Protein AF-A8I2T1-F1 (afdb_monomer)

Organism: Azorhizobium caulinodans (strain ATCC 43989 / DSM 5975 / JCM 20966 / LMG 6465 / NBRC 14845 / NCIMB 13405 / ORS 571) (NCBI:txid438753)

Nearest PDB structures (foldseek):
  7pyr-assembly1_A  TM=1.800E-01  e=2.636E+00  Homo sapiens
  6k5a-assembly1_B  TM=1.191E-01  e=5.613E+00  Escherichia coli MS 117-3

Sequence (270 aa):
MSPLCPSLLGLLIMQDHRFKGCVQRARRRMACVFFLAVMAYGPASGVDAAERSYPDRIFRQTYVLPEGLKADDLSGLQMTLGLTLSAQAPGLQPFNAELTQAMGGQCAAVFAGRTGRYVPATPAQFAIAEKAAAMPASPPIPADSVAFACAAQSMLFQLAQIDARVSDAQLADLAREVQRRFAADWLSLDLLRQPGLAEAAQRYVALFRRVSLLRRVGGAVPDDLPAWLLEGQVRQGLLALQDARAFGALDQTVTAGESHWLAAQPRRAK

Foldseek 3Di:
DDDDDPDPVVVPVDDDDDDDDDDDDDDDDDDDDDDDDDDDDDPPVPVVVVVVVVLLVVLCVQQPDDPPDWQVRLVVLQVVLVVVCCVLPPPDDQPDPVLCVLLQFAFLLVLLVVLADADDDDPLSVVLVVLLVVDDDPDPDGNVDLRSSRSSSSSSLVVLVSDPSRDSVSSVVSSVVSCVSSVQGTDGPVNVPDPQLSVLSHLLCHLLVLQVSCVSSVFDQDPPDDPCSVVVSRNVSSVQSSDVVSSVVSVVSSVVSSVVVVVPDDDPDD

Radius of gyration: 25.3 Å; Cα contacts (8 Å, |Δi|>4): 246; chains: 1; bounding box: 76×59×63 Å

pLDDT: mean 77.25, std 22.65, range [25.52, 96.44]

Mean predicted aligned error: 12.6 Å

Solvent-accessible surface area (backbone atoms only — not comparable to full-atom values): 16215 Å² total; per-residue (Å²): 144,84,84,88,78,81,67,76,80,73,65,76,82,75,82,85,80,89,80,84,85,84,80,86,87,78,93,78,85,84,88,78,89,84,78,84,87,86,76,88,90,71,69,79,75,52,60,61,51,53,62,50,49,47,59,52,48,53,47,43,71,71,44,48,73,77,82,89,64,48,32,69,58,49,53,53,47,40,53,53,49,54,54,48,47,48,71,77,38,70,88,63,63,84,87,38,73,66,56,29,56,73,45,53,23,48,41,28,47,59,52,26,65,72,63,22,65,74,74,76,84,46,74,38,46,43,53,43,51,54,55,45,68,75,41,77,80,69,75,76,74,74,35,76,37,66,47,57,55,39,50,41,36,51,50,30,48,55,55,45,74,74,35,88,86,57,50,72,67,57,50,52,51,48,25,53,49,51,50,64,75,33,50,80,32,50,34,41,56,68,57,72,66,41,86,50,43,64,57,5,18,25,53,39,38,35,52,43,50,51,54,52,39,38,49,70,66,70,34,72,74,66,85,87,61,56,64,43,59,79,72,61,38,45,35,59,34,30,66,57,31,51,43,66,66,60,40,52,55,52,51,50,52,53,51,50,35,41,46,52,45,50,71,70,49,80,77,78,83,127

Structure (mmCIF, N/CA/C/O backbone):
data_AF-A8I2T1-F1
#
_entry.id   AF-A8I2T1-F1
#
loop_
_atom_site.group_PDB
_atom_site.id
_atom_site.type_symbol
_atom_site.label_atom_id
_atom_site.label_alt_id
_atom_site.label_comp_id
_atom_site.label_asym_id
_atom_site.label_entity_id
_atom_site.label_seq_id
_atom_site.pdbx_PDB_ins_code
_atom_site.Cartn_x
_atom_site.Cartn_y
_atom_site.Cartn_z
_atom_site.occupancy
_atom_site.B_iso_or_equiv
_atom_site.auth_seq_id
_atom_site.auth_comp_id
_atom_site.auth_asym_id
_atom_site.auth_atom_id
_atom_site.pdbx_PDB_model_num
ATOM 1 N N . MET A 1 1 ? -16.250 23.376 35.162 1.00 39.44 1 MET A N 1
ATOM 2 C CA . MET A 1 1 ? -17.072 24.421 34.515 1.00 39.44 1 MET A CA 1
ATOM 3 C C . MET A 1 1 ? -16.160 25.308 33.682 1.00 39.44 1 MET A C 1
ATOM 5 O O . MET A 1 1 ? -15.364 26.030 34.257 1.00 39.44 1 MET A O 1
ATOM 9 N N . SER A 1 2 ? -16.228 25.145 32.360 1.00 28.53 2 SER A N 1
ATOM 10 C CA . SER A 1 2 ? -15.928 26.097 31.273 1.00 28.53 2 SER A CA 1
ATOM 11 C C . SER A 1 2 ? -16.234 25.367 29.950 1.00 28.53 2 SER A C 1
ATOM 13 O O . SER A 1 2 ? -16.155 24.136 29.937 1.00 28.53 2 SER A O 1
ATOM 15 N N . PRO A 1 3 ? -16.711 26.060 28.900 1.00 39.34 3 PRO A N 1
ATOM 16 C CA . PRO A 1 3 ? -17.715 25.499 28.003 1.00 39.34 3 PRO A CA 1
ATOM 17 C C . PRO A 1 3 ? -17.173 24.913 26.693 1.00 39.34 3 PRO A C 1
ATOM 19 O O . PRO A 1 3 ? -16.063 25.185 26.247 1.00 39.34 3 PRO A O 1
ATOM 22 N N . LEU A 1 4 ? -18.056 24.104 26.111 1.00 31.27 4 LEU A N 1
ATOM 23 C CA . LEU A 1 4 ? -18.022 23.400 24.834 1.00 31.27 4 LEU A CA 1
ATOM 24 C C . LEU A 1 4 ? -17.494 24.247 23.664 1.00 31.27 4 LEU A C 1
ATOM 26 O O . LEU A 1 4 ? -18.021 25.319 23.369 1.00 31.27 4 LEU A O 1
ATOM 30 N N . CYS A 1 5 ? -16.525 23.692 22.937 1.00 27.08 5 CYS A N 1
ATOM 31 C CA . CYS A 1 5 ? -16.209 24.091 21.571 1.00 27.08 5 CYS A CA 1
ATOM 32 C C . CYS A 1 5 ? -17.110 23.270 20.623 1.00 27.08 5 CYS A C 1
ATOM 34 O O . CYS A 1 5 ? -17.096 22.039 20.715 1.00 27.08 5 CYS A O 1
ATOM 36 N N . PRO A 1 6 ? -17.927 23.887 19.751 1.00 38.56 6 PRO A N 1
ATOM 37 C CA . PRO A 1 6 ? -18.733 23.144 18.794 1.00 38.56 6 PRO A CA 1
ATOM 38 C C . PRO A 1 6 ? -17.831 22.535 17.714 1.00 38.56 6 PRO A C 1
ATOM 40 O O . PRO A 1 6 ? -16.926 23.177 17.185 1.00 38.56 6 PRO A O 1
ATOM 43 N N . SER A 1 7 ? -18.080 21.266 17.410 1.00 37.03 7 SER A N 1
ATOM 44 C CA . SER A 1 7 ? -17.335 20.447 16.462 1.00 37.03 7 SER A CA 1
ATOM 45 C C . SER A 1 7 ? -17.277 21.083 15.066 1.00 37.03 7 SER A C 1
ATOM 47 O O . SER A 1 7 ? -18.286 21.192 14.372 1.00 37.03 7 SER A O 1
ATOM 49 N N . LEU A 1 8 ? -16.063 21.422 14.623 1.00 36.91 8 LEU A N 1
ATOM 50 C CA . LEU A 1 8 ? -15.734 21.891 13.268 1.00 36.91 8 LEU A CA 1
ATOM 51 C C . LEU A 1 8 ? -16.093 20.885 12.153 1.00 36.91 8 LEU A C 1
ATOM 53 O O . LEU A 1 8 ? -16.166 21.268 10.989 1.00 36.91 8 LEU A O 1
ATOM 57 N N . LEU A 1 9 ? -16.386 19.625 12.494 1.00 37.88 9 LEU A N 1
ATOM 58 C CA . LEU A 1 9 ? -16.814 18.598 11.536 1.00 37.88 9 LEU A CA 1
ATOM 59 C C . LEU A 1 9 ? -18.244 18.812 10.999 1.00 37.88 9 LEU A C 1
ATOM 61 O O . LEU A 1 9 ? -18.559 18.353 9.907 1.00 37.88 9 LEU A O 1
ATOM 65 N N . GLY A 1 10 ? -19.106 19.532 11.729 1.00 34.47 10 GLY A N 1
ATOM 66 C CA . GLY A 1 10 ? -20.495 19.782 11.316 1.00 34.47 10 GLY A CA 1
ATOM 67 C C . GLY A 1 10 ? -20.673 20.921 10.305 1.00 34.47 10 GLY A C 1
ATOM 68 O O . GLY A 1 10 ? -21.756 21.083 9.751 1.00 34.47 10 GLY A O 1
ATOM 69 N N . LEU A 1 11 ? -19.626 21.714 10.053 1.00 34.25 11 LEU A N 1
ATOM 70 C CA . LEU A 1 11 ? -19.694 22.927 9.226 1.00 34.25 11 LEU A CA 1
ATOM 71 C C . LEU A 1 11 ? -19.244 22.726 7.771 1.00 34.25 11 LEU A C 1
ATOM 73 O O . LEU A 1 11 ? -19.451 23.614 6.951 1.00 34.25 11 LEU A O 1
ATOM 77 N N . LEU A 1 12 ? -18.684 21.563 7.427 1.00 37.72 12 LEU A N 1
ATOM 78 C CA . LEU A 1 12 ? -18.175 21.280 6.077 1.00 37.72 12 LEU A CA 1
ATOM 79 C C . LEU A 1 12 ? -19.176 20.557 5.155 1.00 37.72 12 LEU A C 1
ATOM 81 O O . LEU A 1 12 ? -18.887 20.391 3.977 1.00 37.72 12 LEU A O 1
ATOM 85 N N . ILE A 1 13 ? -20.370 20.187 5.642 1.00 38.84 13 ILE A N 1
ATOM 86 C CA . ILE A 1 13 ? -21.402 19.480 4.845 1.00 38.84 13 ILE A CA 1
ATOM 87 C C . ILE A 1 13 ? -22.524 20.424 4.350 1.00 38.84 13 ILE A C 1
ATOM 89 O O . ILE A 1 13 ? -23.436 20.007 3.645 1.00 38.84 13 ILE A O 1
ATOM 93 N N . MET A 1 14 ? -22.459 21.729 4.639 1.00 35.75 14 MET A N 1
ATOM 94 C CA . MET A 1 14 ? -23.439 22.704 4.134 1.00 35.75 14 MET A CA 1
ATOM 95 C C . MET A 1 14 ? -22.781 23.881 3.417 1.00 35.75 14 MET A C 1
ATOM 97 O O . MET A 1 14 ? -22.909 25.030 3.831 1.00 35.75 14 MET A O 1
ATOM 101 N N . GLN A 1 15 ? -22.103 23.606 2.306 1.00 33.22 15 GLN A N 1
ATOM 102 C CA . GLN A 1 15 ? -21.804 24.629 1.306 1.00 33.22 15 GLN A CA 1
ATOM 103 C C . GLN A 1 15 ? -21.934 24.047 -0.100 1.00 33.22 15 GLN A C 1
ATOM 105 O O . GLN A 1 15 ? -20.939 23.697 -0.712 1.00 33.22 15 GLN A O 1
ATOM 110 N N . ASP A 1 16 ? -23.164 23.956 -0.608 1.00 30.83 16 ASP A N 1
ATOM 111 C CA . ASP A 1 16 ? -23.510 24.640 -1.858 1.00 30.83 16 ASP A CA 1
ATOM 112 C C . ASP A 1 16 ? -25.028 24.603 -2.089 1.00 30.83 16 ASP A C 1
ATOM 114 O O . ASP A 1 16 ? -25.618 23.536 -2.215 1.00 30.83 16 ASP A O 1
ATOM 118 N N . HIS A 1 17 ? -25.662 25.776 -2.092 1.00 30.89 17 HIS A N 1
ATOM 119 C CA . HIS A 1 17 ? -26.661 26.186 -3.084 1.00 30.89 17 HIS A CA 1
ATOM 120 C C . HIS A 1 17 ? -27.287 27.530 -2.685 1.00 30.89 17 HIS A C 1
ATOM 122 O O . HIS A 1 17 ? -28.083 27.643 -1.760 1.00 30.89 17 HIS A O 1
ATOM 128 N N . ARG A 1 18 ? -26.892 28.557 -3.447 1.00 35.06 18 ARG A N 1
ATOM 129 C CA . ARG A 1 18 ? -27.689 29.717 -3.883 1.00 35.06 18 ARG A CA 1
ATOM 130 C C . ARG A 1 18 ? -28.812 30.183 -2.944 1.00 35.06 18 ARG A C 1
ATOM 132 O O . ARG A 1 18 ? -29.926 29.712 -3.076 1.00 35.06 18 ARG A O 1
ATOM 139 N N . PHE A 1 19 ? -28.587 31.258 -2.191 1.00 32.25 19 PHE A N 1
ATOM 140 C CA . PHE A 1 19 ? -29.609 32.300 -1.998 1.00 32.25 19 PHE A CA 1
ATOM 141 C C . PHE A 1 19 ? -28.926 33.634 -1.670 1.00 32.25 19 PHE A C 1
ATOM 143 O O . PHE A 1 19 ? -28.771 34.047 -0.523 1.00 32.25 19 PHE A O 1
ATOM 150 N N . LYS A 1 20 ? -28.473 34.319 -2.726 1.00 30.38 20 LYS A N 1
ATOM 151 C CA . LYS A 1 20 ? -28.227 35.761 -2.675 1.00 30.38 20 LYS A CA 1
ATOM 152 C C . LYS A 1 20 ? -29.587 36.453 -2.628 1.00 30.38 20 LYS A C 1
ATOM 154 O O . LYS A 1 20 ? -30.374 36.306 -3.554 1.00 30.38 20 LYS A O 1
ATOM 159 N N . GLY A 1 21 ? -29.802 37.246 -1.584 1.00 29.61 21 GLY A N 1
ATOM 160 C CA . GLY A 1 21 ? -30.783 38.325 -1.582 1.00 29.61 21 GLY A CA 1
ATOM 161 C C . GLY A 1 21 ? -32.198 37.926 -1.182 1.00 29.61 21 GLY A C 1
ATOM 162 O O . GLY A 1 21 ? -33.051 37.748 -2.040 1.00 29.61 21 GLY A O 1
ATOM 163 N N . CYS A 1 22 ? -32.472 37.927 0.124 1.00 25.52 22 CYS A N 1
ATOM 164 C CA . CYS A 1 22 ? -33.688 38.549 0.641 1.00 25.52 22 CYS A CA 1
ATOM 165 C C . CYS A 1 22 ? -33.639 38.722 2.169 1.00 25.52 22 CYS A C 1
ATOM 167 O O . CYS A 1 22 ? -33.455 37.768 2.912 1.00 25.52 22 CYS A O 1
ATOM 169 N N . VAL A 1 23 ? -33.890 39.964 2.593 1.00 27.86 23 VAL A N 1
ATOM 170 C CA . VAL A 1 23 ? -34.442 40.366 3.898 1.00 27.86 23 VAL A CA 1
ATOM 171 C C . VAL A 1 23 ? -33.474 40.431 5.091 1.00 27.86 23 VAL A C 1
ATOM 173 O O . VAL A 1 23 ? -33.447 39.604 5.998 1.00 27.86 23 VAL A O 1
ATOM 176 N N . GLN A 1 24 ? -32.788 41.575 5.171 1.00 30.36 24 GLN A N 1
ATOM 177 C CA . GLN A 1 24 ? -32.679 42.294 6.442 1.00 30.36 24 GLN A CA 1
ATOM 178 C C . GLN A 1 24 ? -34.084 42.694 6.941 1.00 30.36 24 GLN A 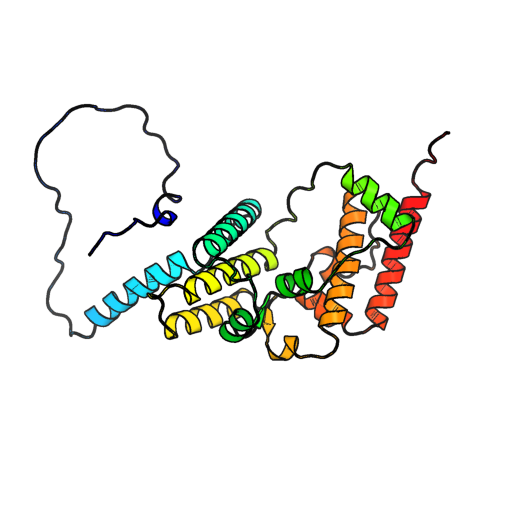C 1
ATOM 180 O O . GLN A 1 24 ? -34.901 43.166 6.155 1.00 30.36 24 GLN A O 1
ATOM 185 N N . ARG A 1 25 ? -34.264 42.649 8.270 1.00 32.97 25 ARG A N 1
ATOM 186 C CA . ARG A 1 25 ? -35.394 43.147 9.089 1.00 32.97 25 ARG A CA 1
ATOM 187 C C . ARG A 1 25 ? -36.625 42.239 9.184 1.00 32.97 25 ARG A C 1
ATOM 189 O O . ARG A 1 25 ? -37.570 42.391 8.428 1.00 32.97 25 ARG A O 1
ATOM 196 N N . ALA A 1 26 ? -36.701 41.486 10.279 1.00 28.98 26 ALA A N 1
ATOM 197 C CA . ALA A 1 26 ? -37.817 41.615 11.221 1.00 28.98 26 ALA A CA 1
ATOM 198 C C . ALA A 1 26 ? -37.491 40.904 12.543 1.00 28.98 26 ALA A C 1
ATOM 200 O O . ALA A 1 26 ? -37.502 39.684 12.655 1.00 28.98 26 ALA A O 1
ATOM 201 N N . ARG A 1 27 ? -37.236 41.705 13.581 1.00 36.38 27 ARG A N 1
ATOM 202 C CA . ARG A 1 27 ? -37.479 41.309 14.972 1.00 36.38 27 ARG A CA 1
ATOM 203 C C . ARG A 1 27 ? -38.958 40.922 15.104 1.00 36.38 27 ARG A C 1
ATOM 205 O O . ARG A 1 27 ? -39.783 41.773 14.784 1.00 36.38 27 ARG A O 1
ATOM 212 N N . ARG A 1 28 ? -39.264 39.748 15.676 1.00 30.72 28 ARG A N 1
ATOM 213 C CA . ARG A 1 28 ? -40.332 39.467 16.673 1.00 30.72 28 ARG A CA 1
ATOM 214 C C . ARG A 1 28 ? -40.888 38.040 16.526 1.00 30.72 28 ARG A C 1
ATOM 216 O O . ARG A 1 28 ? -41.503 37.738 15.524 1.00 30.72 28 ARG A O 1
ATOM 223 N N . ARG A 1 29 ? -40.749 37.281 17.623 1.00 32.88 29 ARG A N 1
ATOM 224 C CA . ARG A 1 29 ? -41.693 36.312 18.225 1.00 32.88 29 ARG A CA 1
ATOM 225 C C . ARG A 1 29 ? -42.258 35.150 17.378 1.00 32.88 29 ARG A C 1
ATOM 227 O O . ARG A 1 29 ? -42.818 35.346 16.317 1.00 32.88 29 ARG A O 1
ATOM 234 N N . MET A 1 30 ? -42.319 34.005 18.068 1.00 28.33 30 MET A N 1
ATOM 235 C CA . MET A 1 30 ? -43.303 32.917 17.946 1.00 28.33 30 MET A CA 1
ATOM 236 C C . MET A 1 30 ? -43.162 31.886 16.810 1.00 28.33 30 MET A C 1
ATOM 238 O O . MET A 1 30 ? -43.407 32.163 15.648 1.00 28.33 30 MET A O 1
ATOM 242 N N . ALA A 1 31 ? -42.932 30.651 17.274 1.00 27.59 31 ALA A N 1
ATOM 243 C CA . ALA A 1 31 ? -43.678 29.436 16.935 1.00 27.59 31 ALA A CA 1
ATOM 244 C C . ALA A 1 31 ? -43.526 28.813 15.533 1.00 27.59 31 ALA A C 1
ATOM 246 O O . ALA A 1 31 ? -44.174 29.217 14.579 1.00 27.59 31 ALA A O 1
ATOM 247 N N . CYS A 1 32 ? -42.773 27.711 15.505 1.00 26.73 32 CYS A N 1
ATOM 248 C CA . CYS A 1 32 ? -43.068 26.425 14.846 1.00 26.73 32 CYS A CA 1
ATOM 249 C C . CYS A 1 32 ? -42.138 25.420 15.560 1.00 26.73 32 CYS A C 1
ATOM 251 O O . CYS A 1 32 ? -40.933 25.471 15.359 1.00 26.73 32 CYS A O 1
ATOM 253 N N . VAL A 1 33 ? -42.522 24.664 16.596 1.00 33.31 33 VAL A N 1
ATOM 254 C CA . VAL A 1 33 ? -43.472 23.536 16.611 1.00 33.31 33 VAL A CA 1
ATOM 255 C C . VAL A 1 33 ? -43.575 22.854 15.251 1.00 33.31 33 VAL A C 1
ATOM 257 O O . VAL A 1 33 ? -44.421 23.208 14.442 1.00 33.31 33 VAL A O 1
ATOM 260 N N . PHE A 1 34 ? -42.736 21.843 15.035 1.00 34.50 34 PHE A N 1
ATOM 261 C CA . PHE A 1 34 ? -43.115 20.683 14.236 1.00 34.50 34 PHE A CA 1
ATOM 262 C C . PHE A 1 34 ? -42.775 19.411 15.028 1.00 34.50 34 PHE A C 1
ATOM 264 O O . PHE A 1 34 ? -41.651 18.926 15.032 1.00 34.50 34 PHE A O 1
ATOM 271 N N . PHE A 1 35 ? -43.806 18.964 15.750 1.00 33.72 35 PHE A N 1
ATOM 272 C CA . PHE A 1 35 ? -44.139 17.585 16.110 1.00 33.72 35 PHE A CA 1
ATOM 273 C C . PHE A 1 35 ? -43.156 16.755 16.951 1.00 33.72 35 PHE A C 1
ATOM 275 O O . PHE A 1 35 ? -42.461 15.864 16.474 1.00 33.72 35 PHE A O 1
ATOM 282 N N . LEU A 1 36 ? -43.274 16.953 18.266 1.00 35.53 36 LEU A N 1
ATOM 283 C CA . LEU A 1 36 ? -43.371 15.846 19.220 1.00 35.53 36 LEU A CA 1
ATOM 284 C C . LEU A 1 36 ? -44.817 15.310 19.227 1.00 35.53 36 LEU A C 1
ATOM 286 O O . LEU A 1 36 ? -45.756 16.087 19.065 1.00 35.53 36 LEU A O 1
ATOM 290 N N . ALA A 1 37 ? -44.944 14.011 19.511 1.00 35.91 37 ALA A N 1
ATOM 291 C CA . ALA A 1 37 ? -46.156 13.226 19.784 1.00 35.91 37 ALA A CA 1
ATOM 292 C C . ALA A 1 37 ? -46.817 12.504 18.592 1.00 35.91 37 ALA A C 1
ATOM 294 O O . ALA A 1 37 ? -47.830 12.932 18.046 1.00 35.91 37 ALA A O 1
ATOM 295 N N . VAL A 1 38 ? -46.314 11.295 18.318 1.00 38.38 38 VAL A N 1
ATOM 296 C CA . VAL A 1 38 ? -47.174 10.142 18.021 1.00 38.38 38 VAL A CA 1
ATOM 297 C C . VAL A 1 38 ? -46.934 9.096 19.115 1.00 38.38 38 VAL A C 1
ATOM 299 O O . VAL A 1 38 ? -45.891 8.460 19.167 1.00 38.38 38 VAL A O 1
ATOM 302 N N . MET A 1 39 ? -47.944 8.998 19.982 1.00 34.91 39 MET A N 1
ATOM 303 C CA . MET A 1 39 ? -48.412 7.834 20.740 1.00 34.91 39 MET A CA 1
ATOM 304 C C . MET A 1 39 ? -47.511 7.186 21.802 1.00 34.91 39 MET A C 1
ATOM 306 O O . MET A 1 39 ? -46.600 6.407 21.542 1.00 34.91 39 MET A O 1
ATOM 310 N N . ALA A 1 40 ? -47.933 7.437 23.042 1.00 40.66 40 ALA A N 1
ATOM 311 C CA . ALA A 1 40 ? -47.788 6.549 24.180 1.00 40.66 40 ALA A CA 1
ATOM 312 C C . ALA A 1 40 ? -48.345 5.134 23.896 1.00 40.66 40 ALA A C 1
ATOM 314 O O . ALA A 1 40 ? -49.286 4.981 23.120 1.00 40.66 40 ALA A O 1
ATOM 315 N N . TYR A 1 41 ? -47.804 4.158 24.636 1.00 41.19 41 TYR A N 1
ATOM 316 C CA . TYR A 1 41 ? -48.130 2.721 24.694 1.00 41.19 41 TYR A CA 1
ATOM 317 C C . TYR A 1 41 ? -47.459 1.806 23.655 1.00 41.19 41 TYR A C 1
ATOM 319 O O . TYR A 1 41 ? -48.089 1.245 22.766 1.00 41.19 41 TYR A O 1
ATOM 327 N N . GLY A 1 42 ? -46.167 1.557 23.878 1.00 34.59 42 GLY A N 1
ATOM 328 C CA . GLY A 1 42 ? -45.457 0.347 23.455 1.00 34.59 42 GLY A CA 1
ATOM 329 C C . GLY A 1 42 ? -44.529 -0.100 24.593 1.00 34.59 42 GLY A C 1
ATOM 330 O O . GLY A 1 42 ? -44.123 0.755 25.384 1.00 34.59 42 GLY A O 1
ATOM 331 N N . PRO A 1 43 ? -44.230 -1.403 24.753 1.00 37.25 43 PRO A N 1
ATOM 332 C CA . PRO A 1 43 ? -43.445 -1.894 25.883 1.00 37.25 43 PRO A CA 1
ATOM 333 C C . PRO A 1 43 ? -42.078 -1.197 25.912 1.00 37.25 43 PRO A C 1
ATOM 335 O O . PRO A 1 43 ? -41.519 -0.862 24.866 1.00 37.25 43 PRO A O 1
ATOM 338 N N . ALA A 1 44 ? -41.534 -0.989 27.113 1.00 45.25 44 ALA A N 1
ATOM 339 C CA . ALA A 1 44 ? -40.259 -0.308 27.374 1.00 45.25 44 ALA A CA 1
ATOM 340 C C . ALA A 1 44 ? -39.045 -0.861 26.587 1.00 45.25 44 ALA A C 1
ATOM 342 O O . ALA A 1 44 ? -37.977 -0.262 26.590 1.00 45.25 44 ALA A O 1
ATOM 343 N N . SER A 1 45 ? -39.208 -1.964 25.856 1.00 47.66 45 SER A N 1
ATOM 344 C CA . SER A 1 45 ? -38.242 -2.547 24.927 1.00 47.66 45 SER A CA 1
ATOM 345 C C . SER A 1 45 ? -38.049 -1.779 23.604 1.00 47.66 45 SER A C 1
ATOM 347 O O . SER A 1 45 ? -37.113 -2.092 22.874 1.00 47.66 45 SER A O 1
ATOM 349 N N . GLY A 1 46 ? -38.885 -0.783 23.272 1.00 41.16 46 GLY A N 1
ATOM 350 C CA . GLY A 1 46 ? -38.762 0.002 22.027 1.00 41.16 46 GLY A CA 1
ATOM 351 C C . GLY A 1 46 ? -37.955 1.305 22.136 1.00 41.16 46 GLY A C 1
ATOM 352 O O . GLY A 1 46 ? -37.262 1.680 21.192 1.00 41.16 46 GLY A O 1
ATOM 353 N N . VAL A 1 47 ? -38.012 1.981 23.287 1.00 42.59 47 VAL A N 1
ATOM 354 C CA . VAL A 1 47 ? -37.290 3.248 23.531 1.00 42.59 47 VAL A CA 1
ATOM 355 C C . VAL A 1 47 ? -35.791 2.987 23.651 1.00 42.59 47 VAL A C 1
ATOM 357 O O . VAL A 1 47 ? -34.999 3.660 23.007 1.00 42.59 47 VAL A O 1
ATOM 360 N N . ASP A 1 48 ? -35.424 1.907 24.336 1.00 43.84 48 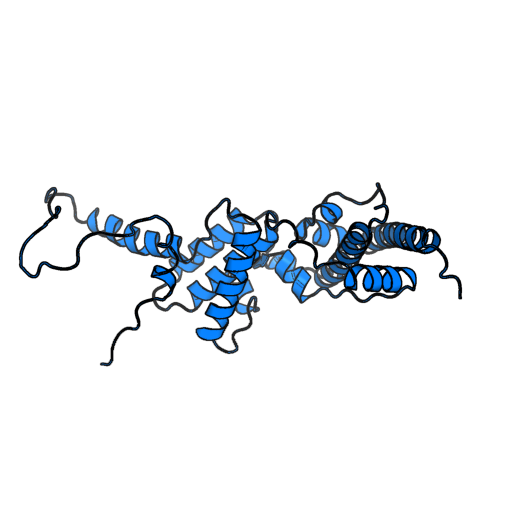ASP A N 1
ATOM 361 C CA . ASP A 1 48 ? -34.048 1.432 24.482 1.00 43.84 48 ASP A CA 1
ATOM 362 C C . ASP A 1 48 ? -33.400 1.029 23.145 1.00 43.84 48 ASP A C 1
ATOM 364 O O . ASP A 1 48 ? -32.200 1.205 22.941 1.00 43.84 48 ASP A O 1
ATOM 368 N N . ALA A 1 49 ? -34.188 0.491 22.209 1.00 47.78 49 ALA A N 1
ATOM 369 C CA . ALA A 1 49 ? -33.715 0.126 20.876 1.00 47.78 49 ALA A CA 1
ATOM 370 C C . ALA A 1 49 ? -33.554 1.361 19.970 1.00 47.78 49 ALA A C 1
ATOM 372 O O . ALA A 1 49 ? -32.575 1.462 19.229 1.00 47.78 49 ALA A O 1
ATOM 373 N N . ALA A 1 50 ? -34.476 2.326 20.053 1.00 49.25 50 ALA A N 1
ATOM 374 C CA . ALA A 1 50 ? -34.391 3.582 19.311 1.00 49.25 50 ALA A CA 1
ATOM 375 C C . ALA A 1 50 ? -33.270 4.498 19.843 1.00 49.25 50 ALA A C 1
ATOM 377 O O . ALA A 1 50 ? -32.516 5.060 19.046 1.00 49.25 50 ALA A O 1
ATOM 378 N N . GLU A 1 51 ? -33.099 4.593 21.164 1.00 46.94 51 GLU A N 1
ATOM 379 C CA . GLU A 1 51 ? -32.024 5.357 21.808 1.00 46.94 51 GLU A CA 1
ATOM 380 C C . GLU A 1 51 ? -30.653 4.702 21.679 1.00 46.94 51 GLU A C 1
ATOM 382 O O . GLU A 1 51 ? -29.681 5.438 21.663 1.00 46.94 51 GLU A O 1
ATOM 387 N N . ARG A 1 52 ? -30.533 3.376 21.511 1.00 52.12 52 ARG A N 1
ATOM 388 C CA . ARG A 1 52 ? -29.266 2.757 21.063 1.00 52.12 52 ARG A CA 1
ATOM 389 C C . ARG A 1 52 ? -28.997 3.019 19.579 1.00 52.12 52 ARG A C 1
ATOM 391 O O . ARG A 1 52 ? -27.870 3.314 19.194 1.00 52.12 52 ARG A O 1
ATOM 398 N N . SER A 1 53 ? -30.045 3.024 18.749 1.00 60.75 53 SER A N 1
ATOM 399 C CA . SER A 1 53 ? -29.905 3.254 17.303 1.00 60.75 53 SER A CA 1
ATOM 400 C C . SER A 1 53 ? -29.405 4.658 16.935 1.00 60.75 53 SER A C 1
ATOM 402 O O . SER A 1 53 ? -28.825 4.837 15.863 1.00 60.75 53 SER A O 1
ATOM 404 N N . TYR A 1 54 ? -29.629 5.664 17.788 1.00 57.59 54 TYR A N 1
ATOM 405 C CA . TYR A 1 54 ? -29.236 7.049 17.512 1.00 57.59 54 TYR A CA 1
ATOM 406 C C . TYR A 1 54 ? -27.724 7.310 17.716 1.00 57.59 54 TYR A C 1
ATOM 408 O O . TYR A 1 54 ? -27.089 7.781 16.768 1.00 57.59 54 TYR A O 1
ATOM 416 N N . PRO A 1 55 ? -27.101 6.950 18.858 1.00 76.94 55 PRO A N 1
ATOM 417 C CA . PRO A 1 55 ? -25.652 6.899 19.034 1.00 76.94 55 PRO A CA 1
ATOM 418 C C . PRO A 1 55 ? -24.960 6.059 17.964 1.00 76.94 55 PRO A C 1
ATOM 420 O O . PRO A 1 55 ? -23.962 6.508 17.408 1.00 76.94 55 PRO A O 1
ATOM 423 N N . ASP A 1 56 ? -25.523 4.904 17.597 1.00 78.44 56 ASP A N 1
ATOM 424 C CA . ASP A 1 56 ? -24.947 4.048 16.553 1.00 78.44 56 ASP A CA 1
ATOM 425 C C . ASP A 1 56 ? -25.027 4.690 15.163 1.00 78.44 56 ASP A C 1
ATOM 427 O O . ASP A 1 56 ? -24.102 4.574 14.354 1.00 78.44 56 ASP A O 1
ATOM 431 N N . ARG A 1 57 ? -26.099 5.438 14.877 1.00 80.25 57 ARG A N 1
ATOM 432 C CA . ARG A 1 57 ? -26.220 6.211 13.635 1.00 80.25 57 ARG A CA 1
ATOM 433 C C . ARG A 1 57 ? -25.185 7.330 13.566 1.00 80.25 57 ARG A C 1
ATOM 435 O O . ARG A 1 57 ? -24.535 7.465 12.532 1.00 80.25 57 ARG A O 1
ATOM 442 N N . ILE A 1 58 ? -25.017 8.104 14.639 1.00 84.81 58 ILE A N 1
ATOM 443 C CA . ILE A 1 58 ? -24.007 9.173 14.704 1.00 84.81 58 ILE A CA 1
ATOM 444 C C . ILE A 1 58 ? -22.605 8.578 14.580 1.00 84.81 58 ILE A C 1
ATOM 446 O O . ILE A 1 58 ? -21.793 9.088 13.809 1.00 84.81 58 ILE A O 1
ATOM 450 N N . PHE A 1 59 ? -22.336 7.477 15.284 1.00 88.94 59 PHE A N 1
ATOM 451 C CA . PHE A 1 59 ? -21.073 6.755 15.199 1.00 88.94 59 PHE A CA 1
ATOM 452 C C . PHE A 1 59 ? -20.761 6.366 13.752 1.00 88.94 59 PHE A C 1
ATOM 454 O O . PHE A 1 59 ? -19.706 6.723 13.229 1.00 88.94 59 PHE A O 1
ATOM 461 N N . ARG A 1 60 ? -21.706 5.720 13.057 1.00 88.25 60 ARG A N 1
ATOM 462 C CA . ARG A 1 60 ? -21.514 5.332 11.653 1.00 88.25 60 ARG A CA 1
ATOM 463 C C . ARG A 1 60 ? -21.317 6.535 10.735 1.00 88.25 60 ARG A C 1
ATOM 465 O O . ARG A 1 60 ? -20.423 6.503 9.903 1.00 88.25 60 ARG A O 1
ATOM 472 N N . GLN A 1 61 ? -22.091 7.605 10.902 1.00 86.31 61 GLN A N 1
ATOM 473 C CA . GLN A 1 61 ? -21.924 8.832 10.111 1.00 86.31 61 GLN A CA 1
ATOM 474 C C . GLN A 1 61 ? -20.568 9.514 10.333 1.00 86.31 61 GLN A C 1
ATOM 476 O O . GLN A 1 61 ? -20.078 10.195 9.438 1.00 86.31 61 GLN A O 1
ATOM 481 N N . THR A 1 62 ? -19.979 9.342 11.518 1.00 88.25 62 THR A N 1
ATOM 482 C CA . THR A 1 62 ? -18.730 10.010 11.902 1.00 88.25 62 THR A CA 1
ATOM 483 C C . THR A 1 62 ? -17.499 9.186 11.531 1.00 88.25 62 THR A C 1
ATOM 485 O O . THR A 1 62 ? -16.514 9.748 11.058 1.00 88.25 62 THR A O 1
ATOM 488 N N . TYR A 1 63 ? -17.538 7.865 11.736 1.00 93.00 63 TYR A N 1
ATOM 489 C CA . TYR A 1 63 ? -16.349 7.008 11.661 1.00 93.00 63 TYR A CA 1
ATOM 490 C C . TYR A 1 63 ? -16.389 5.950 10.558 1.00 93.00 63 TYR A C 1
ATOM 492 O O . TYR A 1 63 ? -15.380 5.282 10.338 1.00 93.00 63 TYR A O 1
ATOM 500 N N . VAL A 1 64 ? -17.505 5.781 9.843 1.00 91.56 64 VAL A N 1
ATOM 501 C CA . VAL A 1 64 ? -17.564 4.901 8.667 1.00 91.56 64 VAL A CA 1
ATOM 502 C C . VAL A 1 64 ? -17.459 5.753 7.412 1.00 91.56 64 VAL A C 1
ATOM 504 O O . VAL A 1 64 ? -18.268 6.646 7.171 1.00 91.56 64 VAL A O 1
ATOM 507 N N . LEU A 1 65 ? -16.454 5.457 6.594 1.00 89.62 65 LEU A N 1
ATOM 508 C CA . LEU A 1 65 ? -16.245 6.127 5.321 1.00 89.62 65 LEU A CA 1
ATOM 509 C C . LEU A 1 65 ? -17.468 5.904 4.406 1.00 89.62 65 LEU A C 1
ATOM 511 O O . LEU A 1 65 ? -17.923 4.768 4.287 1.00 89.62 65 LEU A O 1
ATOM 515 N N . PRO A 1 66 ? -18.001 6.913 3.704 1.00 84.88 66 PRO A N 1
ATOM 516 C CA . PRO A 1 66 ? -19.012 6.686 2.673 1.00 84.88 66 PRO A CA 1
ATOM 517 C C . PRO A 1 66 ? -18.501 5.791 1.532 1.00 84.88 66 PRO A C 1
ATOM 519 O O . PRO A 1 66 ? -17.297 5.689 1.280 1.00 84.88 66 PRO A O 1
ATOM 522 N N . GLU A 1 67 ? -19.405 5.100 0.842 1.00 82.25 67 GLU A N 1
ATOM 523 C CA . GLU A 1 67 ? -19.080 4.362 -0.38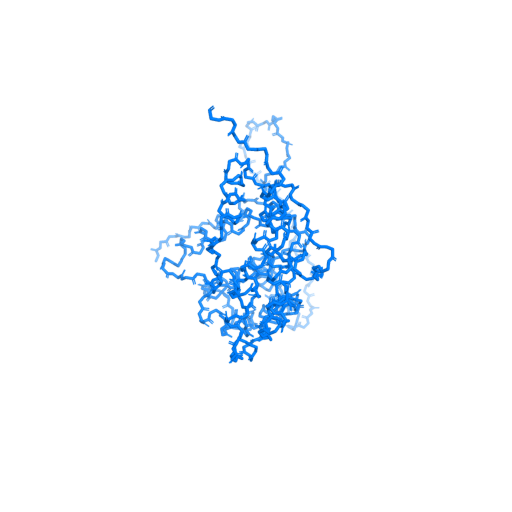5 1.00 82.25 67 GLU A CA 1
ATOM 524 C C . GLU A 1 67 ? -19.075 5.297 -1.603 1.00 82.25 67 GLU A C 1
ATOM 526 O O . GLU A 1 67 ? -19.736 6.333 -1.601 1.00 82.25 67 GLU A O 1
ATOM 531 N N . GLY A 1 68 ? -18.317 4.939 -2.644 1.00 75.69 68 GLY A N 1
ATOM 532 C CA . GLY A 1 68 ? -18.329 5.664 -3.921 1.00 75.69 68 GLY A CA 1
ATOM 533 C C . GLY A 1 68 ? -17.682 7.054 -3.908 1.00 75.69 68 GLY A C 1
ATOM 534 O O . GLY A 1 68 ? -17.938 7.839 -4.819 1.00 75.69 68 GLY A O 1
ATOM 535 N N . LEU A 1 69 ? -16.859 7.374 -2.901 1.00 75.31 69 LEU A N 1
ATOM 536 C CA . LEU A 1 69 ? -16.056 8.600 -2.915 1.00 75.31 69 LEU A CA 1
ATOM 537 C C . LEU A 1 69 ? -15.095 8.592 -4.106 1.00 75.31 69 LEU A C 1
ATOM 539 O O . LEU A 1 69 ? -14.465 7.572 -4.392 1.00 75.31 69 LEU A O 1
ATOM 543 N N . LYS A 1 70 ? -14.973 9.738 -4.780 1.00 73.62 70 LYS A N 1
ATOM 544 C CA . LYS A 1 70 ? -14.040 9.890 -5.895 1.00 73.62 70 LYS A CA 1
ATOM 545 C C . LYS A 1 70 ? -12.612 10.029 -5.390 1.00 73.62 70 LYS A C 1
ATOM 547 O O . LYS A 1 70 ? -12.352 10.379 -4.239 1.00 73.62 70 LYS A O 1
ATOM 552 N N . ALA A 1 71 ? -11.688 9.823 -6.314 1.00 67.31 71 ALA A N 1
ATOM 553 C CA . ALA A 1 71 ? -10.264 9.925 -6.082 1.00 67.31 71 ALA A CA 1
ATOM 554 C C . ALA A 1 71 ? -9.806 11.212 -5.360 1.00 67.31 71 ALA A C 1
ATOM 556 O O . ALA A 1 71 ? -9.086 11.174 -4.355 1.00 67.31 71 ALA A O 1
ATOM 557 N N . ASP A 1 72 ? -10.247 12.356 -5.879 1.00 68.88 72 ASP A N 1
ATOM 558 C CA . ASP A 1 72 ? -9.873 13.669 -5.352 1.00 68.88 72 ASP A CA 1
ATOM 559 C C . ASP A 1 72 ? -10.477 13.907 -3.959 1.00 68.88 72 ASP A C 1
ATOM 561 O O . ASP A 1 72 ? -9.797 14.427 -3.070 1.00 68.88 72 ASP A O 1
ATOM 565 N N . ASP A 1 73 ? -11.707 13.429 -3.731 1.00 78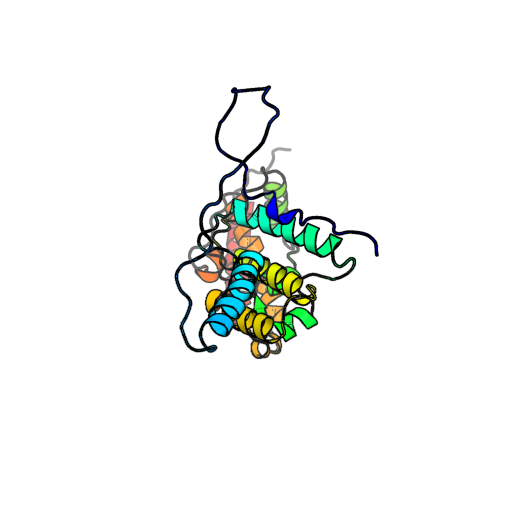.12 73 ASP A N 1
ATOM 566 C CA . ASP A 1 73 ? -12.394 13.521 -2.438 1.00 78.12 73 ASP A CA 1
ATOM 567 C C . ASP A 1 73 ? -11.666 12.697 -1.368 1.00 78.12 73 ASP A C 1
ATOM 569 O O . ASP A 1 73 ? -11.464 13.163 -0.247 1.00 78.12 73 ASP A O 1
ATOM 573 N N . LEU A 1 74 ? -11.215 11.486 -1.716 1.00 77.88 74 LEU A N 1
ATOM 574 C CA . LEU A 1 74 ? -10.445 10.623 -0.817 1.00 77.88 74 LEU A CA 1
ATOM 575 C C . LEU A 1 74 ? -9.090 11.233 -0.453 1.00 77.88 74 LEU A C 1
ATOM 577 O O . LEU A 1 74 ? -8.677 11.159 0.705 1.00 77.88 74 LEU A O 1
ATOM 581 N N . SER A 1 75 ? -8.414 11.858 -1.417 1.00 72.81 75 SER A N 1
ATOM 582 C CA . SER A 1 75 ? -7.121 12.510 -1.187 1.00 72.81 75 SER A CA 1
ATOM 583 C C . SER A 1 75 ? -7.259 13.723 -0.263 1.00 72.81 75 SER A C 1
ATOM 585 O O . SER A 1 75 ? -6.510 13.855 0.709 1.00 72.81 75 SER A O 1
ATOM 587 N N . GLY A 1 76 ? -8.256 14.577 -0.518 1.00 75.88 76 GLY A N 1
ATOM 588 C CA . GLY A 1 76 ? -8.580 15.704 0.357 1.00 75.88 76 GLY A CA 1
ATOM 589 C C . GLY A 1 76 ? -8.965 15.242 1.763 1.00 75.88 76 GLY A C 1
ATOM 590 O O . GLY A 1 76 ? -8.439 15.758 2.750 1.00 75.88 76 GLY A O 1
ATOM 591 N N . LEU A 1 77 ? -9.801 14.204 1.860 1.00 83.00 77 LEU A N 1
ATOM 592 C CA . LEU A 1 77 ? -10.222 13.629 3.133 1.00 83.00 77 LEU A CA 1
ATOM 593 C C . LEU A 1 77 ? -9.041 13.085 3.940 1.00 83.00 77 LEU A C 1
ATOM 595 O O . LEU A 1 77 ? -8.938 13.386 5.125 1.00 83.00 77 LEU A O 1
ATOM 599 N N . GLN A 1 78 ? -8.133 12.320 3.332 1.00 80.38 78 GLN A N 1
ATOM 600 C CA . GLN A 1 78 ? -6.948 11.812 4.032 1.00 80.38 78 GLN A CA 1
ATOM 601 C C . GLN A 1 78 ? -6.095 12.940 4.612 1.00 80.38 78 GLN A C 1
ATOM 603 O O . GLN A 1 78 ? -5.635 12.838 5.750 1.00 80.38 78 GLN A O 1
ATOM 608 N N . MET A 1 79 ? -5.914 14.031 3.863 1.00 80.62 79 MET A N 1
ATOM 609 C CA . MET A 1 79 ? -5.188 15.198 4.356 1.00 80.62 79 MET A CA 1
ATOM 610 C C . MET A 1 79 ? -5.899 15.815 5.568 1.00 80.62 79 MET A C 1
ATOM 612 O O . MET A 1 79 ? -5.267 16.057 6.597 1.00 80.62 79 MET A O 1
ATOM 616 N N . THR A 1 80 ? -7.218 16.008 5.491 1.00 85.81 80 THR A N 1
ATOM 617 C CA . THR A 1 80 ? -8.023 16.523 6.608 1.00 85.81 80 THR A CA 1
ATOM 618 C C . THR A 1 80 ? -7.979 15.602 7.830 1.00 85.81 80 THR A C 1
ATOM 620 O O . THR A 1 80 ? -7.835 16.085 8.955 1.00 85.81 80 THR A O 1
ATOM 623 N N . LEU A 1 81 ? -8.053 14.284 7.640 1.00 87.31 81 LEU A N 1
ATOM 624 C CA . LEU A 1 81 ? -7.958 13.299 8.720 1.00 87.31 81 LEU A CA 1
ATOM 625 C C . LEU A 1 81 ? -6.572 13.306 9.369 1.00 87.31 81 LEU A C 1
ATOM 627 O O . LEU A 1 81 ? -6.480 13.312 10.595 1.00 87.31 81 LEU A O 1
ATOM 631 N N . GLY A 1 82 ? -5.502 13.386 8.574 1.00 83.69 82 GLY A N 1
ATOM 632 C CA . GLY A 1 82 ? -4.133 13.504 9.076 1.00 83.69 82 GLY A CA 1
ATOM 633 C C . GLY A 1 82 ? -3.922 14.760 9.927 1.00 83.69 82 GLY A C 1
ATOM 634 O O . GLY A 1 82 ? -3.349 14.685 11.017 1.00 83.69 82 GLY A O 1
ATOM 635 N N . LEU A 1 83 ? -4.443 15.907 9.478 1.00 85.44 83 LEU A N 1
ATOM 636 C CA . LEU A 1 83 ? -4.423 17.154 10.252 1.00 85.44 83 LEU A CA 1
ATOM 637 C C . LEU A 1 83 ? -5.237 17.035 11.547 1.00 85.44 83 LEU A C 1
ATOM 639 O O . LEU A 1 83 ? -4.788 17.474 12.603 1.00 85.44 83 LEU A O 1
ATOM 643 N N . THR A 1 84 ? -6.408 16.404 11.478 1.00 86.25 84 THR A N 1
ATOM 644 C CA . THR A 1 84 ? -7.294 16.207 12.632 1.00 86.25 84 THR A CA 1
ATOM 645 C C . THR A 1 84 ? -6.643 15.317 13.691 1.00 86.25 84 THR A C 1
ATOM 647 O O . THR A 1 84 ? -6.628 15.685 14.864 1.00 86.25 84 THR A O 1
ATOM 650 N N . LEU A 1 85 ? -6.049 14.190 13.286 1.00 85.25 85 LEU A N 1
ATOM 651 C CA . LEU A 1 85 ? -5.282 13.310 14.172 1.00 85.25 85 LEU A CA 1
ATOM 652 C C . LEU A 1 85 ? -4.113 14.055 14.821 1.00 85.25 85 LEU A C 1
ATOM 654 O O . LEU A 1 85 ? -3.937 13.976 16.032 1.00 85.25 85 LEU A O 1
ATOM 658 N N . SER A 1 86 ? -3.368 14.839 14.037 1.00 84.81 86 SER A N 1
ATOM 659 C CA . SER A 1 86 ? -2.238 15.626 14.549 1.00 84.81 86 SER A CA 1
ATOM 660 C C . SER A 1 86 ? -2.666 16.662 15.592 1.00 84.81 86 SER A C 1
ATOM 662 O O . SER A 1 86 ? -1.932 16.915 16.544 1.00 84.81 86 SER A O 1
ATOM 664 N N . ALA A 1 87 ? -3.848 17.260 15.419 1.00 86.94 87 ALA A N 1
ATOM 665 C CA . ALA A 1 87 ? -4.389 18.255 16.339 1.00 86.94 87 ALA A CA 1
ATOM 666 C C . ALA A 1 87 ? -4.963 17.632 17.622 1.00 86.94 87 ALA A C 1
ATOM 668 O O . ALA A 1 87 ? -4.781 18.189 18.702 1.00 86.94 87 ALA A O 1
ATOM 669 N N . GLN A 1 88 ? -5.664 16.498 17.515 1.00 85.19 88 GLN A N 1
ATOM 670 C CA . GLN A 1 88 ? -6.325 15.855 18.658 1.00 85.19 88 GLN A CA 1
ATOM 671 C C . GLN A 1 88 ? -5.387 14.967 19.478 1.00 85.19 88 GLN A C 1
ATOM 673 O O . GLN A 1 88 ? -5.563 14.848 20.688 1.00 85.19 88 GLN A O 1
ATOM 678 N N . ALA A 1 89 ? -4.383 14.366 18.841 1.00 82.31 89 ALA A N 1
ATOM 679 C CA . ALA A 1 89 ? -3.410 13.500 19.490 1.00 82.31 89 ALA A CA 1
ATOM 680 C C . ALA A 1 89 ? -1.984 13.824 19.004 1.00 82.31 89 ALA A C 1
ATOM 682 O O . ALA A 1 89 ? -1.399 13.071 18.217 1.00 82.31 89 ALA A O 1
ATOM 683 N N . PRO A 1 90 ? -1.394 14.948 19.458 1.00 78.75 90 PRO A N 1
ATOM 684 C CA . PRO A 1 90 ? -0.036 15.323 19.080 1.00 78.75 90 PRO A CA 1
ATOM 685 C C . PRO A 1 90 ? 0.965 14.211 19.413 1.00 78.75 90 PRO A C 1
ATOM 687 O O . PRO A 1 90 ? 1.029 13.730 20.542 1.00 78.75 90 PRO A O 1
ATOM 690 N N . GLY A 1 91 ? 1.757 13.797 18.423 1.00 73.06 91 GLY A N 1
ATOM 691 C CA . GLY A 1 91 ? 2.754 12.730 18.574 1.00 73.06 91 GLY A CA 1
ATOM 692 C C . GLY A 1 91 ? 2.218 11.310 18.371 1.00 73.06 91 GLY A C 1
ATOM 693 O O . GLY A 1 91 ? 3.018 10.376 18.276 1.00 73.06 91 GLY A O 1
ATOM 694 N N . LEU A 1 92 ? 0.902 11.130 18.224 1.00 77.69 92 LEU A N 1
ATOM 695 C CA . LEU A 1 92 ? 0.337 9.852 17.815 1.00 77.69 92 LEU A CA 1
ATOM 696 C C . LEU A 1 92 ? 0.690 9.599 16.348 1.00 77.69 92 LEU A C 1
ATOM 698 O O . LEU A 1 92 ? 0.220 10.290 15.444 1.00 77.69 92 LEU A O 1
ATOM 702 N N . GLN A 1 93 ? 1.532 8.597 16.099 1.00 74.38 93 GLN A N 1
ATOM 703 C CA . GLN A 1 93 ? 1.815 8.205 14.727 1.00 74.38 93 GLN A CA 1
ATOM 704 C C . GLN A 1 93 ? 0.606 7.475 14.132 1.00 74.38 93 GLN A C 1
ATOM 706 O O . GLN A 1 93 ? 0.101 6.524 14.746 1.00 74.38 93 GLN A O 1
ATOM 711 N N . PRO A 1 94 ? 0.143 7.871 12.935 1.00 74.06 94 PRO A N 1
ATOM 712 C CA . PRO A 1 94 ? -0.870 7.106 12.240 1.00 74.06 94 PRO A CA 1
ATOM 713 C C . PRO A 1 94 ? -0.335 5.708 11.920 1.00 74.06 94 PRO A C 1
ATOM 715 O O . PRO A 1 94 ? 0.850 5.531 11.622 1.00 74.06 94 PRO A O 1
ATOM 718 N N . PHE A 1 95 ? -1.214 4.707 11.985 1.00 81.75 95 PHE A N 1
ATOM 719 C CA . PHE A 1 95 ? -0.868 3.312 11.679 1.00 81.75 95 PHE A CA 1
ATOM 720 C C . PHE A 1 95 ? 0.167 2.684 12.627 1.00 81.75 95 PHE A C 1
ATOM 722 O O . PHE A 1 95 ? 1.006 1.886 12.214 1.00 81.75 95 PHE A O 1
ATOM 729 N N . ASN A 1 96 ? 0.141 3.016 13.916 1.00 85.31 96 ASN A N 1
ATOM 730 C CA . ASN A 1 96 ? 1.017 2.382 14.903 1.00 85.31 96 ASN A CA 1
ATOM 731 C C . ASN A 1 96 ? 0.641 0.896 15.172 1.00 85.31 96 ASN A C 1
ATOM 733 O O . ASN A 1 96 ? -0.328 0.350 14.630 1.00 85.31 96 ASN A O 1
ATOM 737 N N . ALA A 1 97 ? 1.452 0.214 15.988 1.00 89.31 97 ALA A N 1
ATOM 738 C CA . ALA A 1 97 ? 1.232 -1.195 16.330 1.00 89.31 97 ALA A CA 1
ATOM 739 C C . ALA A 1 97 ? -0.067 -1.415 17.124 1.00 89.31 97 ALA A C 1
ATOM 741 O O . ALA A 1 97 ? -0.738 -2.421 16.920 1.00 89.31 97 ALA A O 1
ATOM 742 N N . GLU A 1 98 ? -0.438 -0.461 17.979 1.00 91.00 98 GLU A N 1
ATOM 743 C CA . GLU A 1 98 ? -1.673 -0.483 18.770 1.00 91.00 98 GLU A CA 1
ATOM 744 C C . GLU A 1 98 ? -2.920 -0.445 17.878 1.00 91.00 98 GLU A C 1
ATOM 746 O O . GLU A 1 98 ? -3.776 -1.320 17.988 1.00 91.00 98 GLU A O 1
ATOM 751 N N . LEU A 1 99 ? -2.968 0.480 16.911 1.00 91.50 99 LEU A N 1
ATOM 752 C CA . LEU A 1 99 ? -4.025 0.556 15.902 1.00 91.50 99 LEU A CA 1
ATOM 753 C C . LEU A 1 99 ? -4.133 -0.755 15.124 1.00 91.50 99 LEU A C 1
ATOM 755 O O . LEU A 1 99 ? -5.225 -1.291 14.958 1.00 91.50 99 LEU A O 1
ATOM 759 N N . THR A 1 100 ? -2.989 -1.288 14.689 1.00 94.31 100 THR A N 1
ATOM 760 C CA . THR A 1 100 ? -2.928 -2.556 13.951 1.00 94.31 100 THR A CA 1
ATOM 761 C C . THR A 1 100 ? -3.509 -3.707 14.778 1.00 94.31 100 THR A C 1
ATOM 763 O O . THR A 1 100 ? -4.235 -4.546 14.248 1.00 94.31 100 THR A O 1
ATOM 766 N N . GLN A 1 101 ? -3.219 -3.752 16.081 1.00 95.25 101 GLN A N 1
ATOM 767 C CA . GLN A 1 101 ? -3.753 -4.769 16.987 1.00 95.25 101 GLN A 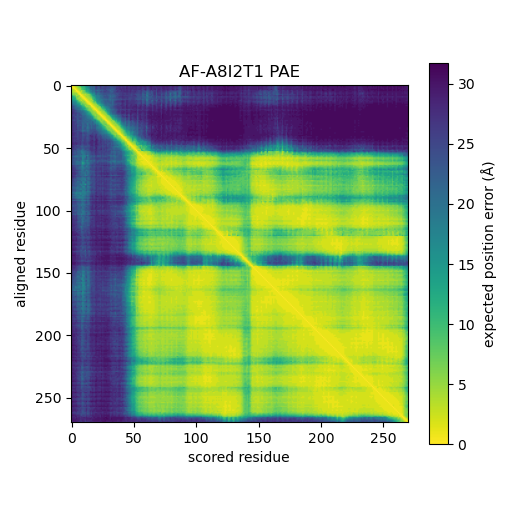CA 1
ATOM 768 C C . GLN A 1 101 ? -5.270 -4.604 17.152 1.00 95.25 101 GLN A C 1
ATOM 770 O O . GLN A 1 101 ? -6.016 -5.530 16.842 1.00 95.25 101 GLN A O 1
ATOM 775 N N . ALA A 1 102 ? -5.725 -3.405 17.523 1.00 93.38 102 ALA A N 1
ATOM 776 C CA . ALA A 1 102 ? -7.135 -3.101 17.764 1.00 93.38 102 ALA A CA 1
ATOM 777 C C . ALA A 1 102 ? -8.029 -3.365 16.541 1.00 93.38 102 ALA A C 1
ATOM 779 O O . ALA A 1 102 ? -9.163 -3.819 16.676 1.00 93.38 102 ALA A O 1
ATOM 780 N N . MET A 1 103 ? -7.514 -3.121 15.334 1.00 94.88 103 MET A N 1
ATOM 781 C CA . MET A 1 103 ? -8.232 -3.406 14.093 1.00 94.88 103 MET A CA 1
ATOM 782 C C . MET A 1 103 ? -8.131 -4.871 13.644 1.00 94.88 103 MET A C 1
ATOM 784 O O . MET A 1 103 ? -8.835 -5.263 12.715 1.00 94.88 103 MET A O 1
ATOM 788 N N . GLY A 1 104 ? -7.261 -5.685 14.250 1.00 95.69 104 GLY A N 1
ATOM 789 C CA . GLY A 1 104 ? -6.996 -7.066 13.831 1.00 95.69 104 GLY A CA 1
ATOM 790 C C . GLY A 1 104 ? -6.174 -7.188 12.538 1.00 95.69 104 GLY A C 1
ATOM 791 O O . GLY A 1 104 ? -6.247 -8.209 11.848 1.00 95.69 104 GLY A O 1
ATOM 792 N N . GLY A 1 105 ? -5.401 -6.161 12.182 1.00 96.12 105 GLY A N 1
ATOM 793 C CA . GLY A 1 105 ? -4.633 -6.096 10.939 1.00 96.12 105 GLY A CA 1
ATOM 794 C C . GLY A 1 105 ? -4.419 -4.667 10.439 1.00 96.12 105 GLY A C 1
ATOM 795 O O . GLY A 1 105 ? -4.623 -3.702 11.170 1.00 96.12 105 GLY A O 1
ATOM 796 N N . GLN A 1 106 ? -3.997 -4.530 9.181 1.00 95.12 106 GLN A N 1
ATOM 797 C CA . GLN A 1 106 ? -3.888 -3.233 8.504 1.00 95.12 106 GLN A CA 1
ATOM 798 C C . GLN A 1 106 ? -4.012 -3.375 6.981 1.00 95.12 106 GLN A C 1
ATOM 800 O O . GLN A 1 106 ? -3.859 -4.464 6.428 1.00 95.12 106 GLN A O 1
ATOM 805 N N . CYS A 1 107 ? -4.218 -2.258 6.286 1.00 92.81 107 CYS A N 1
ATOM 806 C CA . CYS A 1 107 ? -4.209 -2.205 4.823 1.00 92.81 107 CYS A CA 1
ATOM 807 C C . CYS A 1 107 ? -2.818 -2.533 4.257 1.00 92.81 107 CYS A C 1
ATOM 809 O O . CYS A 1 107 ? -1.809 -1.988 4.720 1.00 92.81 107 CYS A O 1
ATOM 811 N N . ALA A 1 108 ? -2.750 -3.360 3.215 1.00 93.00 108 ALA A N 1
ATOM 812 C CA . ALA A 1 108 ? -1.498 -3.728 2.566 1.00 93.00 108 ALA A CA 1
ATOM 813 C C . ALA A 1 108 ? -0.792 -2.514 1.964 1.00 93.00 108 ALA A C 1
ATOM 815 O O . ALA A 1 108 ? 0.429 -2.416 2.069 1.00 93.00 108 ALA A O 1
ATOM 816 N N . ALA A 1 109 ? -1.533 -1.550 1.414 1.00 88.38 109 ALA A N 1
ATOM 817 C CA . ALA A 1 109 ? -0.951 -0.309 0.909 1.00 88.38 109 ALA A CA 1
ATOM 818 C C . ALA A 1 109 ? -0.276 0.541 1.993 1.00 88.38 109 ALA A C 1
ATOM 820 O O . ALA A 1 109 ? 0.804 1.088 1.764 1.00 88.38 109 ALA A O 1
ATOM 821 N N . VAL A 1 110 ? -0.871 0.614 3.188 1.00 88.88 110 VAL A N 1
ATOM 822 C CA . VAL A 1 110 ? -0.276 1.304 4.345 1.00 88.88 110 VAL A CA 1
ATOM 823 C C . VAL A 1 110 ? 0.997 0.586 4.784 1.00 88.88 110 VAL A C 1
ATOM 825 O O . VAL A 1 110 ? 2.035 1.223 4.972 1.00 88.88 110 VAL A O 1
ATOM 828 N N . PHE A 1 111 ? 0.938 -0.743 4.906 1.00 93.00 111 PHE A N 1
ATOM 829 C CA . PHE A 1 111 ? 2.098 -1.557 5.257 1.00 93.00 111 PHE A CA 1
ATOM 830 C C . PHE A 1 111 ? 3.235 -1.392 4.239 1.00 93.00 111 PHE A C 1
ATOM 832 O O . PHE A 1 111 ? 4.367 -1.084 4.613 1.00 93.00 111 PHE A O 1
ATOM 839 N N . ALA A 1 112 ? 2.931 -1.525 2.947 1.00 91.00 112 ALA A N 1
ATOM 840 C CA . ALA A 1 112 ? 3.900 -1.384 1.871 1.00 91.00 112 ALA A CA 1
ATOM 841 C C . ALA A 1 112 ? 4.488 0.030 1.809 1.00 91.00 112 ALA A C 1
ATOM 843 O O . ALA A 1 112 ? 5.699 0.172 1.681 1.00 91.00 112 ALA A O 1
ATOM 844 N N . GLY A 1 113 ? 3.667 1.072 1.964 1.00 85.88 113 GLY A N 1
ATOM 845 C CA . GLY A 1 113 ? 4.122 2.463 1.946 1.00 85.88 113 GLY A CA 1
ATOM 846 C C . GLY A 1 113 ? 5.064 2.826 3.098 1.00 85.88 113 GLY A C 1
ATOM 847 O O . GLY A 1 113 ? 5.931 3.679 2.926 1.00 85.88 113 GLY A O 1
ATOM 848 N N . ARG A 1 114 ? 4.927 2.173 4.260 1.00 87.19 114 ARG A N 1
ATOM 849 C CA . ARG A 1 114 ? 5.801 2.387 5.428 1.00 87.19 114 ARG A CA 1
ATOM 850 C C . ARG A 1 114 ? 7.081 1.559 5.378 1.00 87.19 114 ARG A C 1
ATOM 852 O O . ARG A 1 114 ? 8.131 2.034 5.806 1.00 87.19 114 ARG A O 1
ATOM 859 N N . THR A 1 115 ? 6.985 0.328 4.886 1.00 87.00 115 THR A N 1
ATOM 860 C CA . THR A 1 115 ? 8.098 -0.630 4.878 1.00 87.00 115 THR A CA 1
ATOM 861 C C . THR A 1 115 ? 8.964 -0.500 3.627 1.00 87.00 115 THR A C 1
ATOM 863 O O . THR A 1 115 ? 10.186 -0.637 3.691 1.00 87.00 115 THR A O 1
ATOM 866 N N . GLY A 1 116 ? 8.343 -0.255 2.476 1.00 80.88 116 GLY A N 1
ATOM 867 C CA . GLY A 1 116 ? 9.018 -0.200 1.191 1.00 80.88 116 GLY A CA 1
ATOM 868 C C . GLY A 1 116 ? 9.680 1.147 0.929 1.00 80.88 116 GLY A C 1
ATOM 869 O O . GLY A 1 116 ? 9.150 2.210 1.250 1.00 80.88 116 GLY A O 1
ATOM 870 N N . ARG A 1 117 ? 10.851 1.106 0.294 1.00 81.75 117 ARG A N 1
ATOM 871 C CA . ARG A 1 117 ? 11.561 2.289 -0.195 1.00 81.75 117 ARG A CA 1
ATOM 872 C C . ARG A 1 117 ? 12.024 2.025 -1.617 1.00 81.75 117 ARG A C 1
ATOM 874 O O . ARG A 1 117 ? 12.514 0.942 -1.912 1.00 81.75 117 ARG A O 1
ATOM 881 N N . TYR A 1 118 ? 11.873 3.021 -2.482 1.00 83.56 118 TYR A N 1
ATOM 882 C CA . TYR A 1 118 ? 12.441 2.991 -3.824 1.00 83.56 118 TYR A CA 1
ATOM 883 C C . TYR A 1 118 ? 13.660 3.907 -3.876 1.00 83.56 118 TYR A C 1
ATOM 885 O O . TYR A 1 118 ? 13.561 5.086 -3.536 1.00 83.56 118 TYR A O 1
ATOM 893 N N . VAL A 1 119 ? 14.789 3.353 -4.313 1.00 83.88 119 VAL A N 1
ATOM 894 C CA . VAL A 1 119 ? 16.033 4.083 -4.557 1.00 83.88 119 VAL A CA 1
ATOM 895 C C . VAL A 1 119 ? 16.499 3.712 -5.967 1.00 83.88 119 VAL A C 1
ATOM 897 O O . VAL A 1 119 ? 16.753 2.529 -6.202 1.00 83.88 119 VAL A O 1
ATOM 900 N N . PRO A 1 120 ? 16.583 4.668 -6.913 1.00 84.44 120 PRO A N 1
ATOM 901 C CA . PRO A 1 120 ? 17.161 4.413 -8.229 1.00 84.44 120 PRO A CA 1
ATOM 902 C C . PRO A 1 120 ? 18.589 3.873 -8.092 1.00 84.44 120 PRO A C 1
ATOM 904 O O . PRO A 1 120 ? 19.393 4.439 -7.354 1.00 84.44 120 PRO A O 1
ATOM 907 N N . ALA A 1 121 ? 18.898 2.786 -8.796 1.00 87.06 121 ALA A N 1
ATOM 908 C CA . ALA A 1 121 ? 20.190 2.105 -8.708 1.00 87.06 121 ALA A CA 1
ATOM 909 C C . ALA A 1 121 ? 20.944 2.060 -10.045 1.00 87.06 121 ALA A C 1
ATOM 911 O O . ALA A 1 121 ? 22.170 1.967 -10.057 1.00 87.06 121 ALA A O 1
ATOM 912 N N . THR A 1 122 ? 20.241 2.139 -11.178 1.00 91.88 122 THR A N 1
ATOM 913 C CA . THR A 1 122 ? 20.846 2.046 -12.517 1.00 91.88 122 THR A CA 1
ATOM 914 C C . THR A 1 122 ? 20.818 3.391 -13.251 1.00 91.88 122 THR A C 1
ATOM 916 O O . THR A 1 122 ? 19.936 4.212 -12.984 1.00 91.88 122 THR A O 1
ATOM 919 N N . PRO A 1 123 ? 21.720 3.635 -14.226 1.00 93.56 123 PRO A N 1
ATOM 920 C CA . PRO A 1 123 ? 21.680 4.852 -15.042 1.00 93.56 123 PRO A CA 1
ATOM 921 C C . PRO A 1 123 ? 20.320 5.091 -15.712 1.00 93.56 123 PRO A C 1
ATOM 923 O O . PRO A 1 123 ? 19.856 6.227 -15.780 1.00 93.56 123 PRO A O 1
ATOM 926 N N . ALA A 1 124 ? 19.650 4.021 -16.155 1.00 94.25 124 ALA A N 1
ATOM 927 C CA . ALA A 1 124 ? 18.309 4.103 -16.726 1.00 94.25 124 ALA A CA 1
ATOM 928 C C . ALA A 1 124 ? 17.280 4.574 -15.691 1.00 94.25 124 ALA A C 1
ATOM 930 O O . ALA A 1 124 ? 16.519 5.499 -15.964 1.00 94.25 124 ALA A O 1
ATOM 931 N N . GLN A 1 125 ? 17.300 4.010 -14.482 1.00 94.62 125 GLN A N 1
ATOM 932 C CA . GLN A 1 125 ? 16.399 4.414 -13.399 1.00 94.62 125 GLN A CA 1
ATOM 933 C C . GLN A 1 125 ? 16.614 5.866 -12.971 1.00 94.62 125 GLN A C 1
ATOM 935 O O . GLN A 1 125 ? 15.636 6.576 -12.736 1.00 94.62 125 GLN A O 1
ATOM 940 N N . PHE A 1 126 ? 17.868 6.325 -12.906 1.00 94.81 126 PHE A N 1
ATOM 941 C CA . PHE A 1 126 ? 18.176 7.730 -12.631 1.00 94.81 126 PHE A CA 1
ATOM 942 C C . PHE A 1 126 ? 17.625 8.650 -13.721 1.00 94.81 126 PHE A C 1
ATOM 944 O O . PHE A 1 126 ? 16.909 9.596 -13.403 1.00 94.81 126 PHE A O 1
ATOM 951 N N . ALA A 1 127 ? 17.879 8.342 -14.996 1.00 94.31 127 ALA A N 1
ATOM 952 C CA . ALA A 1 127 ? 17.390 9.146 -16.115 1.00 94.31 127 ALA A CA 1
ATOM 953 C C . ALA A 1 127 ? 15.851 9.199 -16.178 1.00 94.31 127 ALA A C 1
ATOM 955 O O . ALA A 1 127 ? 15.268 10.254 -16.433 1.00 94.31 127 ALA A O 1
ATOM 956 N N . ILE A 1 128 ? 15.180 8.074 -15.907 1.00 93.94 128 ILE A N 1
ATOM 957 C CA . ILE A 1 128 ? 13.716 8.002 -15.822 1.00 93.94 128 ILE A CA 1
ATOM 958 C C . ILE A 1 128 ? 13.205 8.857 -14.658 1.00 93.94 128 ILE A C 1
ATOM 960 O O . ILE A 1 128 ? 12.274 9.642 -14.839 1.00 93.94 128 ILE A O 1
ATOM 964 N N . ALA A 1 129 ? 13.805 8.730 -13.470 1.00 92.38 129 ALA A N 1
ATOM 965 C CA . ALA A 1 129 ? 13.402 9.489 -12.290 1.00 92.38 129 ALA A CA 1
ATOM 966 C C . ALA A 1 129 ? 13.596 11.002 -12.484 1.00 92.38 129 ALA A C 1
ATOM 968 O O . ALA A 1 129 ? 12.698 11.775 -12.152 1.00 92.38 129 ALA A O 1
ATOM 969 N N . GLU A 1 130 ? 14.720 11.422 -13.070 1.00 93.25 130 GLU A N 1
ATOM 970 C CA . GLU A 1 130 ? 15.006 12.825 -13.389 1.00 93.25 130 GLU A CA 1
ATOM 971 C C . GLU A 1 130 ? 13.987 13.385 -14.387 1.00 93.25 130 GLU A C 1
ATOM 973 O O . GLU A 1 130 ? 13.379 14.430 -14.141 1.00 93.25 130 GLU A O 1
ATOM 978 N N . LYS A 1 131 ? 13.719 12.661 -15.482 1.00 91.88 131 LYS A N 1
ATOM 979 C CA . LYS A 1 131 ? 12.716 13.091 -16.462 1.00 91.88 131 LYS A CA 1
ATOM 980 C C . LYS A 1 131 ? 11.326 13.171 -15.836 1.00 91.88 131 LYS A C 1
ATOM 982 O O . LYS A 1 131 ? 10.621 14.148 -16.060 1.00 91.88 131 LYS A O 1
ATOM 987 N N . ALA A 1 132 ? 10.942 12.189 -15.022 1.00 90.25 132 ALA A N 1
ATOM 988 C CA . ALA A 1 132 ? 9.669 12.198 -14.311 1.00 90.25 132 ALA A CA 1
ATOM 989 C C . ALA A 1 132 ? 9.552 13.376 -13.326 1.00 90.25 132 ALA A C 1
ATOM 991 O O . ALA A 1 132 ? 8.462 13.924 -13.169 1.00 90.25 132 ALA A O 1
ATOM 992 N N . ALA A 1 133 ? 10.644 13.783 -12.674 1.00 88.50 133 ALA A N 1
ATOM 993 C CA . ALA A 1 133 ? 10.662 14.937 -11.775 1.00 88.50 133 ALA A CA 1
ATOM 994 C C . ALA A 1 133 ? 10.463 16.271 -12.516 1.00 88.50 133 ALA A C 1
ATOM 996 O O . ALA A 1 133 ? 9.865 17.188 -11.960 1.00 88.50 133 ALA A O 1
ATOM 997 N N . ALA A 1 134 ? 10.908 16.364 -13.773 1.00 89.69 134 ALA A N 1
ATOM 998 C CA . ALA A 1 134 ? 10.701 17.536 -14.626 1.00 89.69 134 ALA A CA 1
ATOM 999 C C . ALA A 1 134 ? 9.287 17.617 -15.237 1.00 89.69 134 ALA A C 1
ATOM 1001 O O . ALA A 1 134 ? 8.904 18.654 -15.777 1.00 89.69 134 ALA A O 1
ATOM 1002 N N . MET A 1 135 ? 8.505 16.534 -15.182 1.00 87.69 135 MET A N 1
ATOM 1003 C CA . MET A 1 135 ? 7.117 16.533 -15.645 1.00 87.69 135 MET A CA 1
ATOM 1004 C C . MET A 1 135 ? 6.197 17.140 -14.577 1.00 87.69 135 MET A C 1
ATOM 1006 O O . MET A 1 135 ? 6.451 16.936 -13.384 1.00 87.69 135 MET A O 1
ATOM 1010 N N . PRO A 1 136 ? 5.084 17.799 -14.971 1.00 81.44 136 PRO A N 1
ATOM 1011 C CA . PRO A 1 136 ? 4.039 18.194 -14.032 1.00 81.44 136 PRO A CA 1
ATOM 1012 C C . PRO A 1 136 ? 3.691 17.020 -13.124 1.00 81.44 136 PRO A C 1
ATOM 1014 O O . PRO A 1 136 ? 3.704 15.866 -13.581 1.00 81.44 136 PRO A O 1
ATOM 1017 N N . ALA A 1 137 ? 3.432 17.296 -11.843 1.00 67.00 137 ALA A N 1
ATOM 1018 C CA . ALA A 1 137 ? 2.964 16.269 -10.924 1.00 67.00 137 ALA A CA 1
ATOM 1019 C C . ALA A 1 137 ? 1.827 15.510 -11.613 1.00 67.00 137 ALA A C 1
ATOM 1021 O O . ALA A 1 137 ? 0.892 16.132 -12.122 1.00 67.00 137 ALA A O 1
ATOM 1022 N N . SER A 1 138 ? 1.959 14.183 -11.717 1.00 57.97 138 SER A N 1
ATOM 1023 C CA . SER A 1 138 ? 0.854 13.384 -12.233 1.00 57.97 138 SER A CA 1
ATOM 1024 C C . SER A 1 138 ? -0.388 13.732 -11.415 1.00 57.97 138 SER A C 1
ATOM 1026 O O . SER A 1 138 ? -0.246 13.935 -10.200 1.00 57.97 138 SER A O 1
ATOM 1028 N N . PRO A 1 139 ? -1.588 13.778 -12.026 1.00 50.47 139 PRO A N 1
ATOM 1029 C CA . PRO A 1 139 ? -2.797 13.714 -11.224 1.00 50.47 139 PRO A CA 1
ATOM 1030 C C . PRO A 1 139 ? -2.640 12.541 -10.245 1.00 50.47 139 PRO A C 1
ATOM 1032 O O . PRO A 1 139 ? -1.997 11.540 -10.609 1.00 50.47 139 PRO A O 1
ATOM 1035 N N . PRO A 1 140 ? -3.108 12.687 -8.994 1.00 48.75 140 PRO A N 1
ATOM 1036 C CA . PRO A 1 140 ? -3.002 11.623 -8.009 1.00 48.75 140 PRO A CA 1
ATOM 1037 C C . PRO A 1 140 ? -3.441 10.309 -8.660 1.00 48.75 140 PRO A C 1
ATOM 1039 O O . PRO A 1 140 ? -4.397 10.292 -9.438 1.00 48.75 140 PRO A O 1
ATOM 1042 N N . ILE A 1 141 ? -2.672 9.237 -8.413 1.00 49.00 141 ILE A N 1
ATOM 1043 C CA . ILE A 1 141 ? -3.006 7.869 -8.847 1.00 49.00 141 ILE A CA 1
ATOM 1044 C C . ILE A 1 141 ? -4.514 7.708 -8.648 1.00 49.00 141 ILE A C 1
ATOM 1046 O O . ILE A 1 141 ? -4.937 8.045 -7.540 1.00 49.00 141 ILE A O 1
ATOM 1050 N N . PRO A 1 142 ? -5.298 7.263 -9.655 1.00 44.03 142 PRO A N 1
ATOM 1051 C CA . PRO A 1 142 ? -6.749 7.197 -9.542 1.00 44.03 142 PRO A CA 1
ATOM 1052 C C . PRO A 1 142 ? -7.116 6.621 -8.179 1.00 44.03 142 PRO A C 1
ATOM 1054 O O . PRO A 1 142 ? -6.814 5.466 -7.869 1.00 44.03 142 PRO A O 1
ATOM 1057 N N . ALA A 1 143 ? -7.662 7.473 -7.315 1.00 42.34 143 ALA A N 1
ATOM 1058 C CA . ALA A 1 143 ? -7.971 7.122 -5.937 1.00 42.34 143 ALA A CA 1
ATOM 1059 C C . ALA A 1 143 ? -9.265 6.302 -5.820 1.00 42.34 143 ALA A C 1
ATOM 1061 O O . ALA A 1 143 ? -9.801 6.107 -4.739 1.00 42.34 143 ALA A O 1
ATOM 1062 N N . ASP A 1 144 ? -9.651 5.677 -6.928 1.00 48.38 144 ASP A N 1
ATOM 1063 C CA . ASP A 1 144 ? -10.511 4.502 -7.010 1.00 48.38 144 ASP A CA 1
ATOM 1064 C C . ASP A 1 144 ? -9.872 3.282 -6.310 1.00 48.38 144 ASP A C 1
ATOM 1066 O O . ASP A 1 144 ? -10.503 2.237 -6.149 1.00 48.38 144 ASP A O 1
ATOM 1070 N N . SER A 1 145 ? -8.605 3.379 -5.886 1.00 65.19 145 SER A N 1
ATOM 1071 C CA . SER A 1 145 ? -7.931 2.268 -5.233 1.00 65.19 145 SER A CA 1
ATOM 1072 C C . SER A 1 145 ? -8.496 2.032 -3.827 1.00 65.19 145 SER A C 1
ATOM 1074 O O . SER A 1 145 ? -8.444 2.873 -2.924 1.00 65.19 145 SER A O 1
ATOM 1076 N N . VAL A 1 146 ? -8.997 0.813 -3.630 1.00 75.69 146 VAL A N 1
ATOM 1077 C CA . VAL A 1 146 ? -9.368 0.216 -2.336 1.00 75.69 146 VAL A CA 1
ATOM 1078 C C . VAL A 1 146 ? -8.330 0.537 -1.246 1.00 75.69 146 VAL A C 1
ATOM 1080 O O . VAL A 1 146 ? -8.692 0.747 -0.092 1.00 75.69 146 VAL A O 1
ATOM 1083 N N . ALA A 1 147 ? -7.056 0.660 -1.624 1.00 74.69 147 ALA A N 1
ATOM 1084 C CA . ALA A 1 147 ? -5.941 1.070 -0.781 1.00 74.69 147 ALA A CA 1
ATOM 1085 C C . ALA A 1 147 ? -6.090 2.471 -0.144 1.00 74.69 147 ALA A C 1
ATOM 1087 O O . ALA A 1 147 ? -5.890 2.605 1.067 1.00 74.69 147 ALA A O 1
ATOM 1088 N N . PHE A 1 148 ? -6.454 3.515 -0.903 1.00 77.56 148 PHE A N 1
ATOM 1089 C CA . PHE A 1 148 ? -6.640 4.865 -0.340 1.00 77.56 148 PHE A CA 1
ATOM 1090 C C . PHE A 1 148 ? -7.860 4.921 0.581 1.00 77.56 148 PHE A C 1
ATOM 1092 O O . PHE A 1 148 ? -7.787 5.469 1.686 1.00 77.56 148 PHE A O 1
ATOM 1099 N N . ALA A 1 149 ? -8.964 4.298 0.173 1.00 87.06 149 ALA A N 1
ATOM 1100 C CA . ALA A 1 149 ? -10.151 4.194 1.014 1.00 87.06 149 ALA A CA 1
ATOM 1101 C C . ALA A 1 149 ? -9.860 3.415 2.314 1.00 87.06 149 ALA A C 1
ATOM 1103 O O . ALA A 1 149 ? -10.269 3.846 3.391 1.00 87.06 149 ALA A O 1
ATOM 1104 N N . CYS A 1 150 ? -9.075 2.336 2.244 1.00 89.19 150 CYS A N 1
ATOM 1105 C CA . CYS A 1 150 ? -8.669 1.561 3.416 1.00 89.19 150 CYS A CA 1
ATOM 1106 C C . CYS A 1 150 ? -7.793 2.388 4.374 1.00 89.19 150 CYS A C 1
ATOM 1108 O O . CYS A 1 150 ? -8.022 2.394 5.588 1.00 89.19 150 CYS A O 1
ATOM 1110 N N . ALA A 1 151 ? -6.819 3.138 3.846 1.00 85.81 151 ALA A N 1
ATOM 1111 C CA . ALA A 1 151 ? -5.970 4.014 4.651 1.00 85.81 151 ALA A CA 1
ATOM 1112 C C . ALA A 1 151 ? -6.777 5.135 5.335 1.00 85.81 151 ALA A C 1
ATOM 1114 O O . ALA A 1 151 ? -6.587 5.384 6.526 1.00 85.81 151 ALA A O 1
ATOM 1115 N N . ALA A 1 152 ? -7.724 5.759 4.624 1.00 88.94 152 ALA A N 1
ATOM 1116 C CA . ALA A 1 152 ? -8.621 6.768 5.194 1.00 88.94 152 ALA A CA 1
ATOM 1117 C C . ALA A 1 152 ? -9.522 6.175 6.290 1.00 88.94 152 ALA A C 1
ATOM 1119 O O . ALA A 1 152 ? -9.637 6.739 7.378 1.00 88.94 152 ALA A O 1
ATOM 1120 N N . GLN A 1 153 ? -10.106 4.998 6.045 1.00 92.69 153 GLN A N 1
ATOM 1121 C CA . GLN A 1 153 ? -10.921 4.296 7.036 1.00 92.69 153 GLN A CA 1
ATOM 1122 C C . GLN A 1 153 ? -10.118 3.931 8.293 1.00 92.69 153 GLN A C 1
ATOM 1124 O O . GLN A 1 153 ? -10.637 3.996 9.406 1.00 92.69 153 GLN A O 1
ATOM 1129 N N . SER A 1 154 ? -8.851 3.566 8.133 1.00 91.94 154 SER A N 1
ATOM 1130 C CA . SER A 1 154 ? -7.956 3.258 9.249 1.00 91.94 154 SER A CA 1
ATOM 1131 C C . SER A 1 154 ? -7.628 4.508 10.086 1.00 91.94 154 SER A C 1
ATOM 1133 O O . SER A 1 154 ? -7.567 4.423 11.310 1.00 91.94 154 SER A O 1
ATOM 1135 N N . MET A 1 155 ? -7.508 5.691 9.468 1.00 91.12 155 MET A N 1
ATOM 1136 C CA . MET A 1 155 ? -7.406 6.963 10.204 1.00 91.12 155 MET A CA 1
ATOM 1137 C C . MET A 1 155 ? -8.701 7.299 10.961 1.00 91.12 155 MET A C 1
ATOM 1139 O O . MET A 1 155 ? -8.640 7.739 12.107 1.00 91.12 155 MET A O 1
ATOM 1143 N N . LEU A 1 156 ? -9.873 7.052 10.359 1.00 93.25 156 LEU A N 1
ATOM 1144 C CA . LEU A 1 156 ? -11.166 7.195 11.044 1.00 93.25 156 LEU A CA 1
ATOM 1145 C C . LEU A 1 156 ? -11.291 6.240 12.237 1.00 93.25 156 LEU A C 1
ATOM 1147 O O . LEU A 1 156 ? -11.791 6.643 13.283 1.00 93.25 156 LEU A O 1
ATOM 1151 N N . PHE A 1 157 ? -10.789 5.006 12.116 1.00 94.94 157 PHE A N 1
ATOM 1152 C CA . PHE A 1 157 ? -10.717 4.069 13.239 1.00 94.94 157 PHE A CA 1
ATOM 1153 C C . PHE A 1 157 ? -9.874 4.638 14.381 1.00 94.94 157 PHE A C 1
ATOM 1155 O O . PHE A 1 157 ? -10.276 4.588 15.538 1.00 94.94 157 PHE A O 1
ATOM 1162 N N . GLN A 1 158 ? -8.713 5.210 14.063 1.00 93.44 158 GLN A N 1
ATOM 1163 C CA . GLN A 1 158 ? -7.836 5.806 15.065 1.00 93.44 158 GLN A CA 1
ATOM 1164 C C . GLN A 1 158 ? -8.481 7.015 15.758 1.00 93.44 158 GLN A C 1
ATOM 1166 O O . GLN A 1 158 ? -8.334 7.166 16.966 1.00 93.44 158 GLN A O 1
ATOM 1171 N N . LEU A 1 159 ? -9.244 7.834 15.025 1.00 92.31 159 LEU A N 1
ATOM 1172 C CA . LEU A 1 159 ? -10.061 8.898 15.620 1.00 92.31 159 LEU A CA 1
ATOM 1173 C C . LEU A 1 159 ? -11.158 8.340 16.534 1.00 92.31 159 LEU A C 1
ATOM 1175 O O . LEU A 1 159 ? -11.414 8.916 17.585 1.00 92.31 159 LEU A O 1
ATOM 1179 N N . ALA A 1 160 ? -11.784 7.222 16.159 1.00 93.75 160 ALA A N 1
ATOM 1180 C CA . ALA A 1 160 ? -12.775 6.560 17.001 1.00 93.75 160 ALA A CA 1
ATOM 1181 C C . ALA A 1 160 ? -12.155 6.033 18.305 1.00 93.75 160 ALA A C 1
ATOM 1183 O O . ALA A 1 160 ? -12.771 6.167 19.354 1.00 93.75 160 ALA A O 1
ATOM 1184 N N . GLN A 1 161 ? -10.935 5.480 18.263 1.00 92.69 161 GLN A N 1
ATOM 1185 C CA . GLN A 1 161 ? -10.252 4.966 19.461 1.00 92.69 161 GLN A CA 1
ATOM 1186 C C . GLN A 1 161 ? -9.972 6.041 20.513 1.00 92.69 161 GLN A C 1
ATOM 1188 O O . GLN A 1 161 ? -9.984 5.748 21.705 1.00 92.69 161 GLN A O 1
ATOM 1193 N N . ILE A 1 162 ? -9.681 7.270 20.083 1.00 90.69 162 ILE A N 1
ATOM 1194 C CA . ILE A 1 162 ? -9.345 8.368 21.000 1.00 90.69 162 ILE A CA 1
ATOM 1195 C C . ILE A 1 162 ? -10.573 9.182 21.433 1.00 90.69 162 ILE A C 1
ATOM 1197 O O . ILE A 1 162 ? -10.450 10.070 22.277 1.00 90.69 162 ILE A O 1
ATOM 1201 N N . ASP A 1 163 ? -11.754 8.911 20.871 1.00 90.62 163 ASP A N 1
ATOM 1202 C CA . ASP A 1 163 ? -12.988 9.581 21.269 1.00 90.62 163 ASP A CA 1
ATOM 1203 C C . ASP A 1 163 ? -13.620 8.872 22.471 1.00 90.62 163 ASP A C 1
ATOM 1205 O O . ASP A 1 163 ? -14.161 7.776 22.360 1.00 90.62 163 ASP A O 1
ATOM 1209 N N . ALA A 1 164 ? -13.618 9.542 23.625 1.00 88.06 164 ALA A N 1
ATOM 1210 C CA . ALA A 1 164 ? -14.144 9.009 24.884 1.00 88.06 164 ALA A CA 1
ATOM 1211 C C . ALA A 1 164 ? -15.646 8.652 24.864 1.00 88.06 164 ALA A C 1
ATOM 1213 O O . ALA A 1 164 ? -16.146 8.053 25.815 1.00 88.06 164 ALA A O 1
ATOM 1214 N N . ARG A 1 165 ? -16.391 9.056 23.827 1.00 89.75 165 ARG A N 1
ATOM 1215 C CA . ARG A 1 165 ? -17.815 8.722 23.653 1.00 89.75 165 ARG A CA 1
ATOM 1216 C C . ARG A 1 165 ? -18.020 7.405 22.911 1.00 89.75 165 ARG A C 1
ATOM 1218 O O . ARG A 1 165 ? -19.140 6.900 22.896 1.00 89.75 165 ARG A O 1
ATOM 1225 N N . VAL A 1 166 ? -16.980 6.890 22.263 1.00 90.25 166 VAL A N 1
ATOM 1226 C CA . VAL A 1 166 ? -17.030 5.636 21.520 1.00 90.25 166 VAL A CA 1
ATOM 1227 C C . VAL A 1 166 ? -16.845 4.474 22.491 1.00 90.25 166 VAL A C 1
ATOM 1229 O O . VAL A 1 166 ? -15.941 4.472 23.320 1.00 90.25 166 VAL A O 1
ATOM 1232 N N . SER A 1 167 ? -17.718 3.476 22.387 1.00 91.56 167 SER A N 1
ATOM 1233 C CA . SER A 1 167 ? -17.636 2.255 23.195 1.00 91.56 167 SER A CA 1
ATOM 1234 C C . SER A 1 167 ? -16.753 1.179 22.554 1.00 91.56 167 SER A C 1
ATOM 1236 O O . SER A 1 167 ? -16.615 1.113 21.331 1.00 91.56 167 SER A O 1
ATOM 1238 N N . ASP A 1 168 ? -16.249 0.248 23.368 1.00 91.31 168 ASP A N 1
ATOM 1239 C CA . ASP A 1 168 ? -15.496 -0.922 22.889 1.00 91.31 168 ASP A CA 1
ATOM 1240 C C . ASP A 1 168 ? -16.299 -1.774 21.895 1.00 91.31 168 ASP A C 1
ATOM 1242 O O . ASP A 1 168 ? -15.754 -2.288 20.918 1.00 91.31 168 ASP A O 1
ATOM 1246 N N . ALA A 1 169 ? -17.614 -1.898 22.109 1.00 90.25 169 ALA A N 1
ATOM 1247 C CA . ALA A 1 169 ? -18.502 -2.620 21.202 1.00 90.25 169 ALA A CA 1
ATOM 1248 C C . ALA A 1 169 ? -18.537 -1.966 19.810 1.00 90.25 169 ALA A C 1
ATOM 1250 O O . ALA A 1 169 ? -18.402 -2.660 18.802 1.00 90.25 169 ALA A O 1
ATOM 1251 N N . GLN A 1 170 ? -18.623 -0.633 19.758 1.00 92.62 170 GLN A N 1
ATOM 1252 C CA . GLN A 1 170 ? -18.596 0.134 18.511 1.00 92.62 170 GLN A CA 1
ATOM 1253 C C . GLN A 1 170 ? -17.236 0.048 17.807 1.00 92.62 170 GLN A C 1
ATOM 1255 O O . GLN A 1 170 ? -17.195 -0.084 16.583 1.00 92.62 170 GLN A O 1
ATOM 1260 N N . LEU A 1 171 ? -16.123 0.054 18.550 1.00 94.12 171 LEU A N 1
ATOM 1261 C CA . LEU A 1 171 ? -14.792 -0.185 17.977 1.00 94.12 171 LEU A CA 1
ATOM 1262 C C . LEU A 1 171 ? -14.673 -1.595 17.393 1.00 94.12 171 LEU A C 1
ATOM 1264 O O . LEU A 1 171 ? -14.152 -1.762 16.289 1.00 94.12 171 LEU A O 1
ATOM 1268 N N . ALA A 1 172 ? -15.196 -2.605 18.087 1.00 94.19 172 ALA A N 1
ATOM 1269 C CA . ALA A 1 172 ? -15.193 -3.980 17.602 1.00 94.19 172 ALA A CA 1
ATOM 1270 C C . ALA A 1 172 ? -16.065 -4.151 16.342 1.00 94.19 172 ALA A C 1
ATOM 1272 O O . ALA A 1 172 ? -15.662 -4.846 15.405 1.00 94.19 172 ALA A O 1
ATOM 1273 N N . ASP A 1 173 ? -17.235 -3.506 16.288 1.00 93.44 173 ASP A N 1
ATOM 1274 C CA . ASP A 1 173 ? -18.087 -3.460 15.093 1.00 93.44 173 ASP A CA 1
ATOM 1275 C C . ASP A 1 173 ? -17.397 -2.755 13.928 1.00 93.44 173 ASP A C 1
ATOM 1277 O O . ASP A 1 173 ? -17.394 -3.266 12.805 1.00 93.44 173 ASP A O 1
ATOM 1281 N N . LEU A 1 174 ? -16.758 -1.613 14.192 1.00 94.88 174 LEU A N 1
ATOM 1282 C CA . LEU A 1 174 ? -16.007 -0.887 13.179 1.00 94.88 174 LEU A CA 1
ATOM 1283 C C . LEU A 1 174 ? -14.855 -1.736 12.639 1.00 94.88 174 LEU A C 1
ATOM 1285 O O . LEU A 1 174 ? -14.662 -1.779 11.429 1.00 94.88 174 LEU A O 1
ATOM 1289 N N . ALA A 1 175 ? -14.134 -2.466 13.495 1.00 96.00 175 ALA A N 1
ATOM 1290 C CA . ALA A 1 175 ? -13.008 -3.303 13.079 1.00 96.00 175 ALA A CA 1
ATOM 1291 C C . ALA A 1 175 ? -13.478 -4.402 12.121 1.00 96.00 175 ALA A C 1
ATOM 1293 O O . ALA A 1 175 ? -12.897 -4.581 11.049 1.00 96.00 175 ALA A O 1
ATOM 1294 N N . ARG A 1 176 ? -14.581 -5.081 12.463 1.00 95.25 176 ARG A N 1
ATOM 1295 C CA . ARG A 1 176 ? -15.219 -6.075 11.586 1.00 95.25 176 ARG A CA 1
ATOM 1296 C C . ARG A 1 176 ? -15.645 -5.467 10.254 1.00 95.25 176 ARG A C 1
ATOM 1298 O O . ARG A 1 176 ? -15.428 -6.080 9.210 1.00 95.25 176 ARG A O 1
ATOM 1305 N N . GLU A 1 177 ? -16.218 -4.268 10.277 1.00 93.12 177 GLU A N 1
ATOM 1306 C CA . GLU A 1 177 ? -16.642 -3.569 9.065 1.00 93.12 177 GLU A CA 1
ATOM 1307 C C . GLU A 1 177 ? -15.455 -3.206 8.163 1.00 93.12 177 GLU A C 1
ATOM 1309 O O . GLU A 1 177 ? -15.519 -3.453 6.957 1.00 93.12 177 GLU A O 1
ATOM 1314 N N . VAL A 1 178 ? -14.352 -2.691 8.724 1.00 93.75 178 VAL A N 1
ATOM 1315 C CA . VAL A 1 178 ? -13.129 -2.406 7.954 1.00 93.75 178 VAL A CA 1
ATOM 1316 C C . VAL A 1 178 ? -12.602 -3.685 7.305 1.00 93.75 178 VAL A C 1
ATOM 1318 O O . VAL A 1 178 ? -12.372 -3.711 6.096 1.00 93.75 178 VAL A O 1
ATOM 1321 N N . GLN A 1 179 ? -12.457 -4.764 8.077 1.00 94.25 179 GLN A N 1
ATOM 1322 C CA . GLN A 1 179 ? -11.960 -6.045 7.567 1.00 94.25 179 GLN A CA 1
ATOM 1323 C C . GLN A 1 179 ? -12.833 -6.585 6.430 1.00 94.25 179 GLN A C 1
ATOM 1325 O O . GLN A 1 179 ? -12.317 -7.007 5.396 1.00 94.25 179 GLN A O 1
ATOM 1330 N N . ARG A 1 180 ? -14.160 -6.538 6.599 1.00 93.81 180 ARG A N 1
ATOM 1331 C CA . ARG A 1 180 ? -15.129 -6.995 5.598 1.00 93.81 180 ARG A CA 1
ATOM 1332 C C . ARG A 1 180 ? -15.050 -6.161 4.323 1.00 93.81 180 ARG A C 1
ATOM 1334 O O . ARG A 1 180 ? -14.982 -6.716 3.229 1.00 93.81 180 ARG A O 1
ATOM 1341 N N . ARG A 1 181 ? -15.068 -4.833 4.454 1.00 91.62 181 ARG A N 1
ATOM 1342 C CA . ARG A 1 181 ? -15.113 -3.910 3.314 1.00 91.62 181 ARG A CA 1
ATOM 1343 C C . ARG A 1 181 ? -13.814 -3.895 2.517 1.00 91.62 181 ARG A C 1
ATOM 1345 O O . ARG A 1 181 ? -13.853 -3.790 1.295 1.00 91.62 181 ARG A O 1
ATOM 1352 N N . PHE A 1 182 ? -12.675 -4.008 3.191 1.00 92.62 182 PHE A N 1
ATOM 1353 C CA . PHE A 1 182 ? -11.356 -3.897 2.570 1.00 92.62 182 PHE A CA 1
ATOM 1354 C C . PHE A 1 182 ? -10.632 -5.241 2.466 1.00 92.62 182 PHE A C 1
ATOM 1356 O O . PHE A 1 182 ? -9.415 -5.265 2.307 1.00 92.62 182 PHE A O 1
ATOM 1363 N N . ALA A 1 183 ? -11.364 -6.360 2.493 1.00 92.00 183 ALA A N 1
ATOM 1364 C CA . ALA A 1 183 ? -10.806 -7.716 2.462 1.00 92.00 183 ALA A CA 1
ATOM 1365 C C . ALA A 1 183 ? -9.809 -7.955 1.308 1.00 92.00 183 ALA A C 1
ATOM 1367 O O . ALA A 1 183 ? -8.845 -8.705 1.467 1.00 92.00 183 ALA A O 1
ATOM 1368 N N . ALA A 1 184 ? -10.002 -7.284 0.167 1.00 89.19 184 ALA A N 1
ATOM 1369 C CA . ALA A 1 184 ? -9.108 -7.367 -0.988 1.00 89.19 184 ALA A CA 1
ATOM 1370 C C . ALA A 1 184 ? -7.702 -6.785 -0.731 1.00 89.19 184 ALA A C 1
ATOM 1372 O O . ALA A 1 184 ? -6.738 -7.278 -1.311 1.00 89.19 184 ALA A O 1
ATOM 1373 N N . ASP A 1 185 ? -7.566 -5.788 0.153 1.00 91.50 185 ASP A N 1
ATOM 1374 C CA . ASP A 1 185 ? -6.282 -5.168 0.522 1.00 91.50 185 ASP A CA 1
ATOM 1375 C C . ASP A 1 185 ? -5.865 -5.467 1.977 1.00 91.50 185 ASP A C 1
ATOM 1377 O O . ASP A 1 185 ? -4.783 -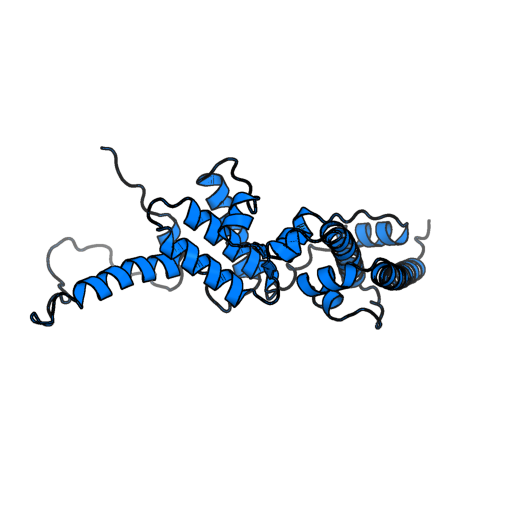5.086 2.408 1.00 91.50 185 ASP A O 1
ATOM 1381 N N . TRP A 1 186 ? -6.692 -6.162 2.760 1.00 94.81 186 TRP A N 1
ATOM 1382 C CA . TRP A 1 186 ? -6.455 -6.366 4.190 1.00 94.81 186 TRP A CA 1
ATOM 1383 C C . TRP A 1 186 ? -5.367 -7.410 4.495 1.00 94.81 186 TRP A C 1
ATOM 1385 O O . TRP A 1 186 ? -5.406 -8.549 4.012 1.00 94.81 186 TRP A O 1
ATOM 1395 N N . LEU A 1 187 ? -4.422 -7.051 5.367 1.00 96.06 187 LEU A N 1
ATOM 1396 C CA . LEU A 1 187 ? -3.444 -7.962 5.962 1.00 96.06 187 LEU A CA 1
ATOM 1397 C C . LEU A 1 187 ? -3.850 -8.277 7.402 1.00 96.06 187 LEU A C 1
ATOM 1399 O O . LEU A 1 187 ? -3.833 -7.395 8.261 1.00 96.06 187 LEU A O 1
ATOM 1403 N N . SER A 1 188 ? -4.180 -9.540 7.672 1.00 96.19 188 SER A N 1
ATOM 1404 C CA . SER A 1 188 ? -4.440 -10.016 9.034 1.00 96.19 188 SER A CA 1
ATOM 1405 C C . SER A 1 188 ? -3.173 -9.989 9.892 1.00 96.19 188 SER A C 1
ATOM 1407 O O . SER A 1 188 ? -2.054 -9.982 9.374 1.00 96.19 188 SER A O 1
ATOM 1409 N N . LEU A 1 189 ? -3.340 -10.044 11.218 1.00 96.44 189 LEU A N 1
ATOM 1410 C CA . LEU A 1 189 ? -2.212 -10.167 12.150 1.00 96.44 189 LEU A CA 1
ATOM 1411 C C . LEU A 1 189 ? -1.309 -11.369 11.837 1.00 96.44 189 LEU A C 1
ATOM 1413 O O . LEU A 1 189 ? -0.093 -11.259 11.964 1.00 96.44 189 LEU A O 1
ATOM 1417 N N . ASP A 1 190 ? -1.880 -12.491 11.397 1.00 96.25 190 ASP A N 1
ATOM 1418 C CA . ASP A 1 190 ? -1.100 -13.683 11.053 1.00 96.25 190 ASP A CA 1
ATOM 1419 C C . ASP A 1 190 ? -0.259 -13.470 9.798 1.00 96.25 190 ASP A C 1
ATOM 1421 O O . ASP A 1 190 ? 0.920 -13.815 9.799 1.00 96.25 190 ASP A O 1
ATOM 1425 N N . LEU A 1 191 ? -0.819 -12.830 8.762 1.00 95.62 191 LEU A N 1
ATOM 1426 C CA . LEU A 1 191 ? -0.052 -12.445 7.575 1.00 95.62 191 LEU A CA 1
ATOM 1427 C C . LEU A 1 191 ? 1.082 -11.491 7.953 1.00 95.62 191 LEU A C 1
ATOM 1429 O O . LEU A 1 191 ? 2.218 -11.707 7.549 1.00 95.62 191 LEU A O 1
ATOM 1433 N N . LEU A 1 192 ? 0.802 -10.477 8.776 1.00 95.50 192 LEU A N 1
ATOM 1434 C CA . LEU A 1 192 ? 1.801 -9.494 9.211 1.00 95.50 192 LEU A CA 1
ATOM 1435 C C . LEU A 1 192 ? 2.974 -10.106 9.988 1.00 95.50 192 LEU A C 1
ATOM 1437 O O . LEU A 1 192 ? 4.051 -9.515 10.022 1.00 95.50 192 LEU A O 1
ATOM 1441 N N . ARG A 1 193 ? 2.777 -11.277 10.600 1.00 94.12 193 ARG A N 1
ATOM 1442 C CA . ARG A 1 193 ? 3.820 -12.031 11.309 1.00 94.12 193 ARG A CA 1
ATOM 1443 C C . ARG A 1 19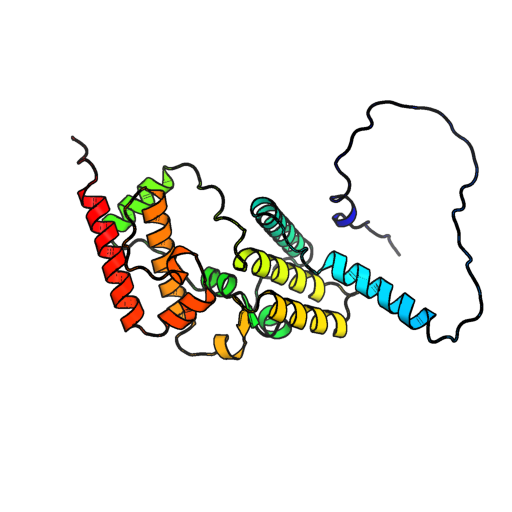3 ? 4.597 -12.986 10.404 1.00 94.12 193 ARG A C 1
ATOM 1445 O O . ARG A 1 193 ? 5.585 -13.556 10.864 1.00 94.12 193 ARG A O 1
ATOM 1452 N N . GLN A 1 194 ? 4.174 -13.190 9.155 1.00 94.81 194 GLN A N 1
ATOM 1453 C CA . GLN A 1 194 ? 4.864 -14.106 8.252 1.00 94.81 194 GLN A CA 1
ATOM 1454 C C . GLN A 1 194 ? 6.283 -13.610 7.947 1.00 94.81 194 GLN A C 1
ATOM 1456 O O . GLN A 1 194 ? 6.474 -12.435 7.603 1.00 94.81 194 GLN A O 1
ATOM 1461 N N . PRO A 1 195 ? 7.292 -14.496 8.027 1.00 89.50 195 PRO A N 1
ATOM 1462 C CA . PRO A 1 195 ? 8.634 -14.156 7.586 1.00 89.50 195 PRO A CA 1
ATOM 1463 C C . PRO A 1 195 ? 8.614 -13.853 6.082 1.00 89.50 195 PRO A C 1
ATOM 1465 O O . PRO A 1 195 ? 7.929 -14.517 5.314 1.00 89.50 195 PRO A O 1
ATOM 1468 N N . GLY A 1 196 ? 9.359 -12.833 5.660 1.00 91.62 196 GLY A N 1
ATOM 1469 C CA . GLY A 1 196 ? 9.461 -12.443 4.249 1.00 91.62 196 GLY A CA 1
ATOM 1470 C C . GLY A 1 196 ? 8.418 -11.429 3.770 1.00 91.62 196 GLY A C 1
ATOM 1471 O O . GLY A 1 196 ? 8.664 -10.770 2.763 1.00 91.62 196 GLY A O 1
ATOM 1472 N N . LEU A 1 197 ? 7.318 -11.187 4.498 1.00 95.00 197 LEU A N 1
ATOM 1473 C CA . LEU A 1 197 ? 6.316 -10.198 4.067 1.00 95.00 197 LEU A CA 1
ATOM 1474 C C . LEU A 1 197 ? 6.888 -8.768 4.000 1.00 95.00 197 LEU A C 1
ATOM 1476 O O . LEU A 1 197 ? 6.582 -8.009 3.081 1.00 95.00 197 LEU A O 1
ATOM 1480 N N . ALA A 1 198 ? 7.752 -8.399 4.950 1.00 93.69 198 ALA A N 1
ATOM 1481 C CA . ALA A 1 198 ? 8.424 -7.099 4.942 1.00 93.69 198 ALA A CA 1
ATOM 1482 C C . ALA A 1 198 ? 9.361 -6.934 3.733 1.00 93.69 198 ALA A C 1
ATOM 1484 O O . ALA A 1 198 ? 9.420 -5.863 3.129 1.00 93.69 198 ALA A O 1
ATOM 1485 N N . GLU A 1 199 ? 10.058 -8.000 3.341 1.00 94.81 199 GLU A N 1
ATOM 1486 C CA . GLU A 1 199 ? 10.916 -7.995 2.157 1.00 94.81 199 GLU A CA 1
ATOM 1487 C C . GLU A 1 199 ? 10.080 -7.949 0.870 1.00 94.81 199 GLU A C 1
ATOM 1489 O O . GLU A 1 199 ? 10.371 -7.169 -0.037 1.00 94.81 199 GLU A O 1
ATOM 1494 N N . ALA A 1 200 ? 8.973 -8.695 0.821 1.00 95.69 200 ALA A N 1
ATOM 1495 C CA . ALA A 1 200 ? 8.005 -8.624 -0.267 1.00 95.69 200 ALA A CA 1
ATOM 1496 C C . ALA A 1 200 ? 7.433 -7.206 -0.437 1.00 95.69 200 ALA A C 1
ATOM 1498 O O . ALA A 1 200 ? 7.262 -6.749 -1.564 1.00 95.69 200 ALA A O 1
ATOM 1499 N N . ALA A 1 201 ? 7.211 -6.467 0.656 1.00 95.00 201 ALA A N 1
ATOM 1500 C CA . ALA A 1 201 ? 6.804 -5.062 0.601 1.00 95.00 201 ALA A CA 1
ATOM 1501 C C . ALA A 1 201 ? 7.862 -4.150 -0.023 1.00 95.00 201 ALA A C 1
ATOM 1503 O O . ALA A 1 201 ? 7.522 -3.289 -0.837 1.00 95.00 201 ALA A O 1
ATOM 1504 N N . GLN A 1 202 ? 9.140 -4.351 0.300 1.00 94.19 202 GLN A N 1
ATOM 1505 C CA . GLN A 1 202 ? 10.230 -3.606 -0.334 1.00 94.19 202 GLN A CA 1
ATOM 1506 C C . GLN A 1 202 ? 10.305 -3.902 -1.835 1.00 94.19 202 GLN A C 1
ATOM 1508 O O . GLN A 1 202 ? 10.327 -2.972 -2.643 1.00 94.19 202 GLN A O 1
ATOM 1513 N N . ARG A 1 203 ? 10.252 -5.185 -2.206 1.00 95.00 203 ARG A N 1
ATOM 1514 C CA . ARG A 1 203 ? 10.238 -5.656 -3.600 1.00 95.00 203 ARG A CA 1
ATOM 1515 C C . ARG A 1 203 ? 9.048 -5.097 -4.383 1.00 95.00 203 ARG A C 1
ATOM 1517 O O . ARG A 1 203 ? 9.229 -4.575 -5.482 1.00 95.00 203 ARG A O 1
ATOM 1524 N N . TYR A 1 204 ? 7.849 -5.149 -3.799 1.00 95.00 204 TYR A N 1
ATOM 1525 C CA . TYR A 1 204 ? 6.628 -4.611 -4.396 1.00 95.00 204 TYR A CA 1
ATOM 1526 C C . TYR A 1 204 ? 6.763 -3.117 -4.676 1.00 95.00 204 TYR A C 1
ATOM 1528 O O . TYR A 1 204 ? 6.547 -2.680 -5.803 1.00 95.00 204 TYR A O 1
ATOM 1536 N N . VAL A 1 205 ? 7.159 -2.327 -3.670 1.00 92.81 205 VAL A N 1
ATOM 1537 C CA . VAL A 1 205 ? 7.309 -0.875 -3.828 1.00 92.81 205 VAL A CA 1
ATOM 1538 C C . VAL A 1 205 ? 8.367 -0.542 -4.873 1.00 92.81 205 VAL A C 1
ATOM 1540 O O . VAL A 1 205 ? 8.140 0.359 -5.680 1.00 92.81 205 VAL A O 1
ATOM 1543 N N . ALA A 1 206 ? 9.486 -1.269 -4.903 1.00 93.38 206 ALA A N 1
ATOM 1544 C CA . ALA A 1 206 ? 10.521 -1.074 -5.908 1.00 93.38 206 ALA A CA 1
ATOM 1545 C C . ALA A 1 206 ? 9.983 -1.307 -7.330 1.00 93.38 206 ALA A C 1
ATOM 1547 O O . ALA A 1 206 ? 10.084 -0.410 -8.168 1.00 93.38 206 ALA A O 1
ATOM 1548 N N . LEU A 1 207 ? 9.354 -2.458 -7.595 1.00 94.62 207 LEU A N 1
ATOM 1549 C CA . LEU A 1 207 ? 8.784 -2.773 -8.911 1.00 94.62 207 LEU A CA 1
ATOM 1550 C C . LEU A 1 207 ? 7.671 -1.796 -9.298 1.00 94.62 207 LEU A C 1
ATOM 1552 O O . LEU A 1 207 ? 7.706 -1.213 -10.380 1.00 94.62 207 LEU A O 1
ATOM 1556 N N . PHE A 1 208 ? 6.710 -1.566 -8.402 1.00 92.94 208 PHE A N 1
ATOM 1557 C CA . PHE A 1 208 ? 5.561 -0.708 -8.676 1.00 92.94 208 PHE A CA 1
ATOM 1558 C C . PHE A 1 208 ? 5.993 0.726 -9.000 1.00 92.94 208 PHE A C 1
ATOM 1560 O O . PHE A 1 208 ? 5.483 1.333 -9.945 1.00 92.94 208 PHE A O 1
ATOM 1567 N N . ARG A 1 209 ? 6.971 1.273 -8.261 1.00 91.25 209 ARG A N 1
ATOM 1568 C CA . ARG A 1 209 ? 7.511 2.615 -8.527 1.00 91.25 209 ARG A CA 1
ATOM 1569 C C . ARG A 1 209 ? 8.226 2.686 -9.865 1.00 91.25 209 ARG A C 1
ATOM 1571 O O . ARG A 1 209 ? 7.992 3.642 -10.600 1.00 91.25 209 ARG A O 1
ATOM 1578 N N . ARG A 1 210 ? 9.041 1.689 -10.200 1.00 93.75 210 ARG A N 1
ATOM 1579 C CA . ARG A 1 210 ? 9.753 1.624 -11.483 1.00 93.75 210 ARG A CA 1
ATOM 1580 C C . ARG A 1 210 ? 8.795 1.574 -12.664 1.00 93.75 210 ARG A C 1
ATOM 1582 O O . ARG A 1 210 ? 8.883 2.419 -13.549 1.00 93.75 210 ARG A O 1
ATOM 1589 N N . VAL A 1 211 ? 7.807 0.681 -12.618 1.00 94.00 211 VAL A N 1
ATOM 1590 C CA . VAL A 1 211 ? 6.756 0.582 -13.643 1.00 94.00 211 VAL A CA 1
ATOM 1591 C C . VAL A 1 211 ? 5.966 1.887 -13.749 1.00 94.00 211 VAL A C 1
ATOM 1593 O O . VAL A 1 211 ? 5.746 2.391 -14.849 1.00 94.00 211 VAL A O 1
ATOM 1596 N N . SER A 1 212 ? 5.583 2.483 -12.617 1.00 90.62 212 SER A N 1
ATOM 1597 C CA . SER A 1 212 ? 4.849 3.756 -12.596 1.00 90.62 212 SER A CA 1
ATOM 1598 C C . SER A 1 212 ? 5.651 4.903 -13.216 1.00 90.62 212 SER A C 1
ATOM 1600 O O . SER A 1 212 ? 5.103 5.700 -13.976 1.00 90.62 212 SER A O 1
ATOM 1602 N N . LEU A 1 213 ? 6.948 4.998 -12.909 1.00 91.56 213 LEU A N 1
ATOM 1603 C CA . LEU A 1 213 ? 7.824 6.027 -13.465 1.00 91.56 213 LEU A CA 1
ATOM 1604 C C . LEU A 1 213 ? 8.070 5.806 -14.959 1.00 91.56 213 LEU A C 1
ATOM 1606 O O . LEU A 1 213 ? 7.979 6.766 -15.720 1.00 91.56 213 LEU A O 1
ATOM 1610 N N . LEU A 1 214 ? 8.306 4.561 -15.381 1.00 93.12 214 LEU A N 1
ATOM 1611 C CA . LEU A 1 214 ? 8.474 4.202 -16.788 1.00 93.12 214 LEU A CA 1
ATOM 1612 C C . LEU A 1 214 ? 7.229 4.580 -17.608 1.00 93.12 214 LEU A C 1
ATOM 1614 O O . LEU A 1 214 ? 7.352 5.263 -18.623 1.00 93.12 214 LEU A O 1
ATOM 1618 N N . ARG A 1 215 ? 6.026 4.250 -17.112 1.00 91.69 215 ARG A N 1
ATOM 1619 C CA . ARG A 1 215 ? 4.745 4.688 -17.701 1.00 91.69 215 ARG A CA 1
ATOM 1620 C C . ARG A 1 215 ? 4.646 6.201 -17.789 1.00 91.69 215 ARG A C 1
ATOM 1622 O O . ARG A 1 215 ? 4.271 6.738 -18.827 1.00 91.69 215 ARG A O 1
ATOM 1629 N N . ARG A 1 216 ? 4.988 6.893 -16.699 1.00 90.12 216 ARG A N 1
ATOM 1630 C CA . ARG A 1 216 ? 4.894 8.354 -16.610 1.00 90.12 216 ARG A CA 1
ATOM 1631 C C . ARG A 1 216 ? 5.748 9.043 -17.668 1.00 90.12 216 ARG A C 1
ATOM 1633 O O . ARG A 1 216 ? 5.292 10.015 -18.254 1.00 90.12 216 ARG A O 1
ATOM 1640 N N . VAL A 1 217 ? 6.946 8.532 -17.944 1.00 91.88 217 VAL A N 1
ATOM 1641 C CA . VAL A 1 2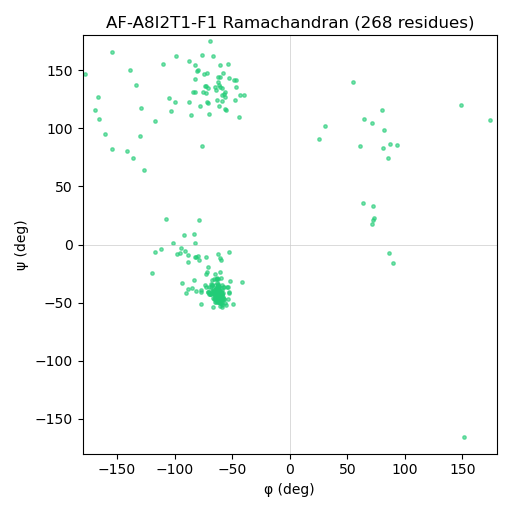17 ? 7.843 9.095 -18.967 1.00 91.88 217 VAL A CA 1
ATOM 1642 C C . VAL A 1 217 ? 7.536 8.622 -20.395 1.00 91.88 217 VAL A C 1
ATOM 1644 O O . VAL A 1 217 ? 8.328 8.889 -21.305 1.00 91.88 217 VAL A O 1
ATOM 1647 N N . GLY A 1 218 ? 6.414 7.921 -20.595 1.00 89.38 218 GLY A N 1
ATOM 1648 C CA . GLY A 1 218 ? 5.982 7.387 -21.887 1.00 89.38 218 GLY A CA 1
ATOM 1649 C C . GLY A 1 218 ? 6.804 6.193 -22.373 1.00 89.38 218 GLY A C 1
ATOM 1650 O O . GLY A 1 218 ? 6.858 5.943 -23.573 1.00 89.38 218 GLY A O 1
ATOM 1651 N N . GLY A 1 219 ? 7.496 5.490 -21.474 1.00 88.56 219 GLY A N 1
ATOM 1652 C CA . GLY A 1 219 ? 8.198 4.260 -21.815 1.00 88.56 219 GLY A CA 1
ATOM 1653 C C . GLY A 1 219 ? 7.244 3.089 -22.012 1.00 88.56 219 GLY A C 1
ATOM 1654 O O . GLY A 1 219 ? 6.208 3.001 -21.351 1.00 88.56 219 GLY A O 1
ATOM 1655 N N . ALA A 1 220 ? 7.612 2.186 -22.922 1.00 88.19 220 ALA A N 1
ATOM 1656 C CA . ALA A 1 220 ? 6.889 0.942 -23.125 1.00 88.19 220 ALA A CA 1
ATOM 1657 C C . ALA A 1 220 ? 6.970 0.089 -21.854 1.00 88.19 220 ALA A C 1
ATOM 1659 O O . ALA A 1 220 ? 8.058 -0.187 -21.343 1.00 88.19 220 ALA A O 1
ATOM 1660 N N . VAL A 1 221 ? 5.808 -0.298 -21.337 1.00 87.50 221 VAL A N 1
ATOM 1661 C CA . VAL A 1 221 ? 5.708 -1.249 -20.232 1.00 87.50 221 VAL A CA 1
ATOM 1662 C C . VAL A 1 221 ? 5.763 -2.652 -20.823 1.00 87.50 221 VAL A C 1
ATOM 1664 O O . VAL A 1 221 ? 5.033 -2.893 -21.779 1.00 87.50 221 VAL A O 1
ATOM 1667 N N . PRO A 1 222 ? 6.591 -3.562 -20.290 1.00 88.75 222 PRO A N 1
ATOM 1668 C CA . PRO A 1 222 ? 6.612 -4.944 -20.758 1.00 88.75 222 PRO A CA 1
ATOM 1669 C C . PRO A 1 222 ? 5.242 -5.630 -20.608 1.00 88.75 222 PRO A C 1
ATOM 1671 O O . PRO A 1 222 ? 4.597 -5.505 -19.563 1.00 88.75 222 PRO A O 1
ATOM 1674 N N . ASP A 1 223 ? 4.806 -6.345 -21.650 1.00 87.25 223 ASP A N 1
ATOM 1675 C CA . ASP A 1 223 ? 3.480 -6.987 -21.724 1.00 87.25 223 ASP A CA 1
ATOM 1676 C C . ASP A 1 223 ? 3.334 -8.198 -20.782 1.00 87.25 223 ASP A C 1
ATOM 1678 O O . ASP A 1 223 ? 2.225 -8.613 -20.454 1.00 87.25 223 ASP A O 1
ATOM 1682 N N . ASP A 1 224 ? 4.450 -8.772 -20.334 1.00 89.06 224 ASP A N 1
ATOM 1683 C CA . ASP A 1 224 ? 4.530 -9.929 -19.436 1.00 89.06 224 ASP A CA 1
ATOM 1684 C C . ASP A 1 224 ? 4.367 -9.563 -17.950 1.00 89.06 224 ASP A C 1
ATOM 1686 O O . ASP A 1 224 ? 4.410 -10.439 -17.080 1.00 89.06 224 ASP A O 1
ATOM 1690 N N . LEU A 1 225 ? 4.157 -8.281 -17.628 1.00 93.31 225 LEU A N 1
ATOM 1691 C CA . LEU A 1 225 ? 3.932 -7.861 -16.251 1.00 93.31 225 LEU A CA 1
ATOM 1692 C C . LEU A 1 225 ? 2.536 -8.265 -15.749 1.00 93.31 225 LEU A C 1
ATOM 1694 O O . LEU A 1 225 ? 1.530 -8.059 -16.429 1.00 93.31 225 LEU A O 1
ATOM 1698 N N . PRO A 1 226 ? 2.434 -8.782 -14.514 1.00 94.12 226 PRO A N 1
ATOM 1699 C CA . PRO A 1 226 ? 1.169 -9.251 -13.980 1.00 94.12 226 PRO A CA 1
ATOM 1700 C C . PRO A 1 226 ? 0.218 -8.092 -13.656 1.00 94.12 226 PRO A C 1
ATOM 1702 O O . PRO A 1 226 ? 0.637 -7.032 -13.184 1.00 94.12 226 PRO A O 1
ATOM 1705 N N . ALA A 1 227 ? -1.086 -8.340 -13.807 1.00 90.75 227 ALA A N 1
ATOM 1706 C CA . ALA A 1 227 ? -2.144 -7.357 -13.556 1.00 90.75 227 ALA A CA 1
ATOM 1707 C C . ALA A 1 227 ? -2.048 -6.705 -12.166 1.00 90.75 227 ALA A C 1
ATOM 1709 O O . ALA A 1 227 ? -2.161 -5.489 -12.053 1.00 90.75 227 ALA A O 1
ATOM 1710 N N . TRP A 1 228 ? -1.726 -7.473 -11.115 1.00 90.69 228 TRP A N 1
ATOM 1711 C CA . TRP A 1 228 ? -1.591 -6.928 -9.758 1.00 90.69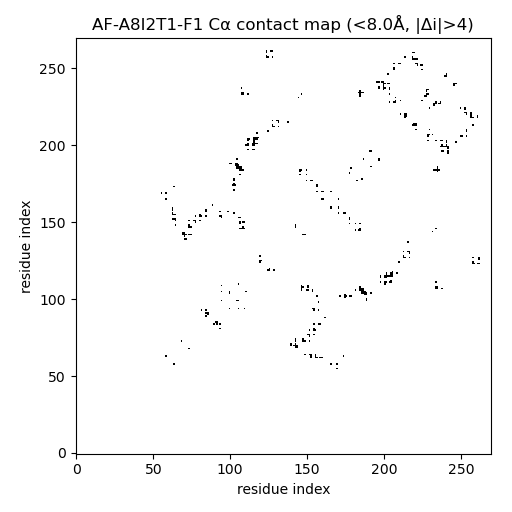 228 TRP A CA 1
ATOM 1712 C C . TRP A 1 228 ? -0.521 -5.833 -9.648 1.00 90.69 228 TRP A C 1
ATOM 1714 O O . TRP A 1 228 ? -0.647 -4.938 -8.813 1.00 90.69 228 TRP A O 1
ATOM 1724 N N . LEU A 1 229 ? 0.516 -5.867 -10.491 1.00 91.00 229 LEU A N 1
ATOM 1725 C CA . LEU A 1 229 ? 1.561 -4.846 -10.529 1.00 91.00 229 LEU A CA 1
ATOM 1726 C C . LEU A 1 229 ? 1.106 -3.620 -11.328 1.00 91.00 229 LEU A C 1
ATOM 1728 O O . LEU A 1 229 ? 1.375 -2.488 -10.931 1.00 91.00 229 LEU A O 1
ATOM 1732 N N . LEU A 1 230 ? 0.407 -3.839 -12.443 1.00 88.94 230 LEU A N 1
ATOM 1733 C CA . LEU A 1 230 ? -0.061 -2.781 -13.343 1.00 88.94 230 LEU A CA 1
ATOM 1734 C C . LEU A 1 230 ? -1.239 -1.983 -12.769 1.00 88.94 230 LEU A C 1
ATOM 1736 O O . LEU A 1 230 ? -1.337 -0.774 -12.999 1.00 88.94 230 LEU A O 1
ATOM 1740 N N . GLU A 1 231 ? -2.107 -2.664 -12.025 1.00 84.94 231 GLU A N 1
ATOM 1741 C CA . GLU A 1 231 ? -3.325 -2.135 -11.405 1.00 84.94 231 GLU A CA 1
ATOM 1742 C C . GLU A 1 231 ? -3.109 -1.714 -9.943 1.00 84.94 231 GLU A C 1
ATOM 1744 O O . GLU A 1 231 ? -3.988 -1.112 -9.333 1.00 84.94 231 GLU A O 1
ATOM 1749 N N . GLY A 1 232 ? -1.938 -2.003 -9.366 1.00 84.38 232 GLY A N 1
ATOM 1750 C CA . GLY A 1 232 ? -1.603 -1.609 -7.997 1.00 84.38 232 GLY A CA 1
ATOM 1751 C C . GLY A 1 232 ? -2.338 -2.406 -6.915 1.00 84.38 232 GLY A C 1
ATOM 1752 O O . GLY A 1 232 ? -2.635 -1.865 -5.850 1.00 84.38 232 GLY A O 1
ATOM 1753 N N . GLN A 1 233 ? -2.629 -3.686 -7.165 1.00 88.75 233 GLN A N 1
ATOM 1754 C CA . GLN A 1 233 ? -3.250 -4.586 -6.191 1.00 88.75 233 GLN A CA 1
ATOM 1755 C C . GLN A 1 233 ? -2.209 -5.035 -5.150 1.00 88.75 233 GLN A C 1
ATOM 1757 O O . GLN A 1 233 ? -1.578 -6.092 -5.269 1.00 88.75 233 GLN A O 1
ATOM 1762 N N . VAL A 1 234 ? -2.013 -4.204 -4.121 1.00 91.31 234 VAL A N 1
ATOM 1763 C CA . VAL A 1 234 ? -0.880 -4.316 -3.189 1.00 91.31 234 VAL A CA 1
ATOM 1764 C C . VAL A 1 234 ? -0.849 -5.663 -2.481 1.00 91.31 234 VAL A C 1
ATOM 1766 O O . VAL A 1 234 ? 0.165 -6.352 -2.553 1.00 91.31 234 VAL A O 1
ATOM 1769 N N . ARG A 1 235 ? -1.946 -6.081 -1.835 1.00 93.50 235 ARG A N 1
ATOM 1770 C CA . ARG A 1 235 ? -1.989 -7.362 -1.107 1.00 93.50 235 ARG A CA 1
ATOM 1771 C C . ARG A 1 235 ? -1.578 -8.548 -1.979 1.00 93.50 235 ARG A C 1
ATOM 1773 O O . ARG A 1 235 ? -0.768 -9.360 -1.541 1.00 93.50 235 ARG A O 1
ATOM 1780 N N . GLN A 1 236 ? -2.105 -8.650 -3.199 1.00 93.31 236 GLN A N 1
ATOM 1781 C CA . GLN A 1 236 ? -1.747 -9.743 -4.105 1.00 93.31 236 GLN A CA 1
ATOM 1782 C C . GLN A 1 236 ? -0.263 -9.689 -4.484 1.00 93.31 236 GLN A C 1
ATOM 1784 O O . GLN A 1 236 ? 0.404 -10.722 -4.453 1.00 93.31 236 GLN A O 1
ATOM 1789 N N . GLY A 1 237 ? 0.269 -8.496 -4.761 1.00 93.69 237 GLY A N 1
ATOM 1790 C CA . GLY A 1 237 ? 1.692 -8.308 -5.026 1.00 93.69 237 GLY A CA 1
ATOM 1791 C C . GLY A 1 237 ? 2.586 -8.707 -3.852 1.00 93.69 237 GLY A C 1
ATOM 1792 O O . GLY A 1 237 ? 3.588 -9.388 -4.055 1.00 93.69 237 GLY A O 1
ATOM 1793 N N . LEU A 1 238 ? 2.202 -8.369 -2.617 1.00 95.31 238 LEU A N 1
ATOM 1794 C CA . LEU A 1 238 ? 2.933 -8.797 -1.419 1.00 95.31 238 LEU A CA 1
ATOM 1795 C C . LEU A 1 238 ? 2.969 -10.320 -1.287 1.00 95.31 238 LEU A C 1
ATOM 1797 O O . LEU A 1 238 ? 4.016 -10.878 -0.981 1.00 95.31 238 LEU A O 1
ATOM 1801 N N . LEU A 1 239 ? 1.843 -10.996 -1.531 1.00 95.00 239 LEU A N 1
ATOM 1802 C CA . LEU A 1 239 ? 1.778 -12.455 -1.461 1.00 95.00 239 LEU A CA 1
ATOM 1803 C C . LEU A 1 239 ? 2.598 -13.118 -2.578 1.00 95.00 239 LEU A C 1
ATOM 1805 O O . LEU A 1 239 ? 3.295 -14.094 -2.317 1.00 95.00 239 LEU A O 1
ATOM 1809 N N . ALA A 1 240 ? 2.562 -12.570 -3.795 1.00 94.56 240 ALA A N 1
ATOM 1810 C CA . ALA A 1 240 ? 3.312 -13.091 -4.937 1.00 94.56 240 ALA A CA 1
ATOM 1811 C C . ALA A 1 240 ? 4.834 -12.907 -4.793 1.00 94.56 240 ALA A C 1
ATOM 1813 O O . ALA A 1 240 ? 5.605 -13.753 -5.238 1.00 94.56 240 ALA A O 1
ATOM 1814 N N . LEU A 1 241 ? 5.276 -11.816 -4.160 1.00 96.12 241 LEU A N 1
ATOM 1815 C CA . LEU A 1 241 ? 6.693 -11.448 -4.048 1.00 96.12 241 LEU A CA 1
ATOM 1816 C C . LEU A 1 241 ? 7.389 -11.974 -2.786 1.00 96.12 241 LEU A C 1
ATOM 1818 O O . LEU A 1 241 ? 8.547 -11.618 -2.534 1.00 96.12 241 LEU A O 1
ATOM 1822 N N . GLN A 1 242 ? 6.723 -12.835 -2.010 1.00 93.81 242 GLN A N 1
ATOM 1823 C CA . GLN A 1 242 ? 7.397 -13.599 -0.956 1.00 93.81 242 GLN A CA 1
ATOM 1824 C C . GLN A 1 242 ? 8.454 -14.545 -1.558 1.00 93.81 242 GLN A C 1
ATOM 1826 O O . GLN A 1 242 ? 9.527 -14.716 -0.981 1.00 93.81 242 GLN A O 1
ATOM 1831 N N . ASP A 1 243 ? 8.211 -15.078 -2.762 1.00 90.00 243 ASP A N 1
ATOM 1832 C CA . ASP A 1 243 ? 9.202 -15.850 -3.516 1.00 90.00 243 ASP A CA 1
ATOM 1833 C C . ASP A 1 243 ? 10.232 -14.928 -4.197 1.00 90.00 243 ASP A C 1
ATOM 1835 O O . ASP A 1 243 ? 9.912 -14.104 -5.059 1.00 90.00 243 ASP A O 1
ATOM 1839 N N . ALA A 1 244 ? 11.505 -15.096 -3.833 1.00 89.38 244 ALA A N 1
ATOM 1840 C CA . ALA A 1 244 ? 12.616 -14.344 -4.409 1.00 89.38 244 ALA A CA 1
ATOM 1841 C C . ALA A 1 244 ? 12.805 -14.603 -5.915 1.00 89.38 244 ALA A C 1
ATOM 1843 O O . ALA A 1 244 ? 13.252 -13.708 -6.634 1.00 89.38 244 ALA A O 1
ATOM 1844 N N . ARG A 1 245 ? 12.455 -15.797 -6.415 1.00 92.12 245 ARG A N 1
ATOM 1845 C CA . ARG A 1 245 ? 12.565 -16.121 -7.847 1.00 92.12 245 ARG A CA 1
ATOM 1846 C C . ARG A 1 245 ? 11.542 -15.351 -8.671 1.00 92.12 245 ARG A C 1
ATOM 1848 O O . ARG A 1 245 ? 11.898 -14.802 -9.712 1.00 92.12 245 ARG A O 1
ATOM 1855 N N . ALA A 1 246 ? 10.307 -15.259 -8.174 1.00 91.00 246 ALA A N 1
ATOM 1856 C CA . ALA A 1 246 ? 9.256 -14.460 -8.796 1.00 91.00 246 ALA A CA 1
ATOM 1857 C C . ALA A 1 246 ? 9.665 -12.982 -8.894 1.00 91.00 246 ALA A C 1
ATOM 1859 O O . ALA A 1 246 ? 9.500 -12.363 -9.944 1.00 91.00 246 ALA A O 1
ATOM 1860 N N . PHE A 1 247 ? 10.274 -12.436 -7.835 1.00 93.94 247 PHE A N 1
ATOM 1861 C CA . PHE A 1 247 ? 10.834 -11.086 -7.873 1.00 93.94 247 PHE A CA 1
ATOM 1862 C C . PHE A 1 247 ? 11.938 -10.939 -8.927 1.00 93.94 247 PHE A C 1
ATOM 1864 O O . PHE A 1 247 ? 11.870 -10.017 -9.732 1.00 93.94 247 PHE A O 1
ATOM 1871 N N . GLY A 1 248 ? 12.925 -11.840 -8.948 1.00 94.62 248 GLY A N 1
ATOM 1872 C CA . GLY A 1 248 ? 14.062 -11.747 -9.869 1.00 94.62 248 GLY A CA 1
ATOM 1873 C C . GLY A 1 248 ? 13.657 -11.741 -11.346 1.00 94.62 248 GLY A C 1
ATOM 1874 O O . GLY A 1 248 ? 14.218 -10.977 -12.125 1.00 94.62 248 GLY A O 1
ATOM 1875 N N . ALA A 1 249 ? 12.654 -12.537 -11.727 1.00 94.56 249 ALA A N 1
ATOM 1876 C CA . ALA A 1 249 ? 12.135 -12.545 -13.096 1.00 94.56 249 ALA A CA 1
ATOM 1877 C C . ALA A 1 249 ? 11.490 -11.198 -13.473 1.00 94.56 249 ALA A C 1
ATOM 1879 O O . ALA A 1 249 ? 11.840 -10.604 -14.489 1.00 94.56 249 ALA A O 1
ATOM 1880 N N . LEU A 1 250 ? 10.607 -10.674 -12.616 1.00 96.44 250 LEU A N 1
ATOM 1881 C CA . LEU A 1 250 ? 9.945 -9.386 -12.850 1.00 96.44 250 LEU A CA 1
ATOM 1882 C C . LEU A 1 250 ? 10.939 -8.219 -12.846 1.00 96.44 250 LEU A C 1
ATOM 1884 O O . LEU A 1 250 ? 10.827 -7.302 -13.655 1.00 96.44 250 LEU A O 1
ATOM 1888 N N . ASP A 1 251 ? 11.928 -8.260 -11.956 1.00 95.44 251 ASP A N 1
ATOM 1889 C CA . ASP A 1 251 ? 12.997 -7.269 -11.879 1.00 95.44 251 ASP A CA 1
ATOM 1890 C C . ASP A 1 251 ? 13.803 -7.199 -13.181 1.00 95.44 251 ASP A C 1
ATOM 1892 O O . ASP A 1 251 ? 14.047 -6.104 -13.695 1.00 95.44 251 ASP A O 1
ATOM 1896 N N . GLN A 1 252 ? 14.150 -8.351 -13.762 1.00 94.62 252 GLN A N 1
ATOM 1897 C CA . GLN A 1 252 ? 14.843 -8.429 -15.050 1.00 94.62 252 GLN A CA 1
ATOM 1898 C C . GLN A 1 252 ? 13.989 -7.871 -16.190 1.00 94.62 252 GLN A C 1
ATOM 1900 O O . GLN A 1 252 ? 14.476 -7.036 -16.956 1.00 94.62 252 GLN A O 1
ATOM 1905 N N . THR A 1 253 ? 12.714 -8.259 -16.258 1.00 95.12 253 THR A N 1
ATOM 1906 C CA . THR A 1 253 ? 11.752 -7.740 -17.240 1.00 95.12 253 THR A CA 1
ATOM 1907 C C . THR A 1 253 ? 11.651 -6.211 -17.175 1.00 95.12 253 THR A C 1
ATOM 1909 O O . THR A 1 253 ? 11.811 -5.526 -18.189 1.00 95.12 253 THR A O 1
ATOM 1912 N N . VAL A 1 254 ? 11.454 -5.639 -15.980 1.00 95.56 254 VAL A N 1
ATOM 1913 C CA . VAL A 1 254 ? 11.364 -4.177 -15.810 1.00 95.56 254 VAL A CA 1
ATOM 1914 C C . VAL A 1 254 ? 12.692 -3.503 -16.167 1.00 95.56 254 VAL A C 1
ATOM 1916 O O . VAL A 1 254 ? 12.697 -2.484 -16.857 1.00 95.56 254 VAL A O 1
ATOM 1919 N N . THR A 1 255 ? 13.826 -4.086 -15.771 1.00 95.25 255 THR A N 1
ATOM 1920 C CA . THR A 1 255 ? 15.167 -3.562 -16.089 1.00 95.25 255 THR A CA 1
ATOM 1921 C C . THR A 1 255 ? 15.425 -3.513 -17.595 1.00 95.25 255 THR A C 1
ATOM 1923 O O . THR A 1 255 ? 16.014 -2.547 -18.094 1.00 95.25 255 THR A O 1
ATOM 1926 N N . ALA A 1 256 ? 14.971 -4.522 -18.341 1.00 93.81 256 ALA A N 1
ATOM 1927 C CA . ALA A 1 256 ? 15.069 -4.536 -19.795 1.00 93.81 256 ALA A CA 1
ATOM 1928 C C . ALA A 1 256 ? 14.256 -3.389 -20.420 1.00 93.81 256 ALA A C 1
ATOM 1930 O O . ALA A 1 256 ? 14.783 -2.664 -21.267 1.00 93.81 256 ALA A O 1
ATOM 1931 N N . GLY A 1 257 ? 13.025 -3.158 -19.946 1.00 94.31 257 GLY A N 1
ATOM 1932 C CA . GLY A 1 257 ? 12.185 -2.039 -20.389 1.00 94.31 257 GLY A CA 1
ATOM 1933 C C . GLY A 1 257 ? 12.809 -0.666 -20.110 1.00 94.31 257 GLY A C 1
ATOM 1934 O O . GLY A 1 257 ? 12.860 0.193 -20.991 1.00 94.31 257 GLY A O 1
ATOM 1935 N N . GLU A 1 258 ? 13.371 -0.472 -18.914 1.00 95.88 258 GLU A N 1
ATOM 1936 C CA . GLU A 1 258 ? 14.093 0.754 -18.542 1.00 95.88 258 GLU A CA 1
ATOM 1937 C C . GLU A 1 258 ? 15.322 0.991 -19.434 1.00 95.88 258 GLU A C 1
ATOM 1939 O O . GLU A 1 258 ? 15.568 2.110 -19.894 1.00 95.88 258 GLU A O 1
ATOM 1944 N N . SER A 1 259 ? 16.086 -0.068 -19.708 1.00 94.62 259 SER A N 1
ATOM 1945 C CA . SER A 1 259 ? 17.291 0.001 -20.540 1.00 94.62 259 SER A CA 1
ATOM 1946 C C . SER A 1 259 ? 16.954 0.319 -21.995 1.00 94.62 259 SER A C 1
ATOM 1948 O O . SER A 1 259 ? 17.611 1.159 -22.613 1.00 94.62 259 SER A O 1
ATOM 1950 N N . HIS A 1 260 ? 15.899 -0.302 -22.528 1.00 93.69 260 HIS A N 1
ATOM 1951 C CA . HIS A 1 260 ? 15.382 -0.005 -23.861 1.00 93.69 260 HIS A CA 1
ATOM 1952 C C . HIS A 1 260 ? 14.951 1.461 -23.966 1.00 93.69 260 HIS A C 1
ATOM 1954 O O . HIS A 1 260 ? 15.333 2.162 -24.905 1.00 93.69 260 HIS A O 1
ATOM 1960 N N . TRP A 1 261 ? 14.202 1.952 -22.976 1.00 94.69 261 TRP A N 1
ATOM 1961 C CA . TRP A 1 261 ? 13.769 3.344 -22.936 1.00 94.69 261 TRP A CA 1
ATOM 1962 C C . TRP A 1 261 ? 14.950 4.321 -22.947 1.00 94.69 261 TRP A C 1
ATOM 1964 O O . TRP A 1 261 ? 14.916 5.308 -23.688 1.00 94.69 261 TRP A O 1
ATOM 1974 N N . LEU A 1 262 ? 15.998 4.041 -22.161 1.00 94.12 262 LEU A N 1
ATOM 1975 C CA . LEU A 1 262 ? 17.199 4.875 -22.114 1.00 94.12 262 LEU A CA 1
ATOM 1976 C C . LEU A 1 262 ? 17.911 4.904 -23.472 1.00 94.12 262 LEU A C 1
ATOM 1978 O O . LEU A 1 262 ? 18.286 5.978 -23.939 1.00 94.12 262 LEU A O 1
ATOM 1982 N N . ALA A 1 263 ? 18.070 3.745 -24.117 1.00 92.62 263 ALA A N 1
ATOM 1983 C CA . ALA A 1 263 ? 18.714 3.632 -25.425 1.00 92.62 263 ALA A CA 1
ATOM 1984 C C . ALA A 1 263 ? 17.965 4.399 -26.530 1.00 92.62 263 ALA A C 1
ATOM 1986 O O . ALA A 1 263 ? 18.594 4.893 -27.465 1.00 92.62 263 ALA A O 1
ATOM 1987 N N . ALA A 1 264 ? 16.642 4.532 -26.403 1.00 90.88 264 ALA A N 1
ATOM 1988 C CA . ALA A 1 264 ? 15.798 5.283 -27.328 1.00 90.88 264 ALA A CA 1
ATOM 1989 C C . ALA A 1 264 ? 15.826 6.809 -27.106 1.00 90.88 264 ALA A C 1
ATOM 1991 O O . ALA A 1 264 ? 15.282 7.551 -27.926 1.00 90.88 264 ALA A O 1
ATOM 1992 N N . GLN A 1 265 ? 16.426 7.311 -26.017 1.00 89.38 265 GLN A N 1
ATOM 1993 C CA . GLN A 1 265 ? 16.497 8.756 -25.798 1.00 89.38 265 GLN A CA 1
ATOM 1994 C C . GLN A 1 265 ? 17.512 9.400 -26.761 1.00 89.38 265 GLN A C 1
ATOM 1996 O O . GLN A 1 265 ? 18.623 8.885 -26.927 1.00 89.38 265 GLN A O 1
ATOM 2001 N N . PRO A 1 266 ? 17.182 10.552 -27.375 1.00 81.88 266 PRO A N 1
ATOM 2002 C CA . PRO A 1 266 ? 18.122 11.263 -28.228 1.00 81.88 266 PRO A CA 1
ATOM 2003 C C . PRO A 1 266 ? 19.368 11.635 -27.421 1.00 81.88 266 PRO A C 1
ATOM 2005 O O . PRO A 1 266 ? 19.279 12.235 -26.345 1.00 81.88 266 PRO A O 1
ATOM 2008 N N . ARG A 1 267 ? 20.548 11.287 -27.945 1.00 75.81 267 ARG A N 1
ATOM 2009 C CA . ARG A 1 267 ? 21.813 11.736 -27.358 1.00 75.81 267 ARG A CA 1
ATOM 2010 C C . ARG A 1 267 ? 21.826 13.258 -27.439 1.00 75.81 267 ARG A C 1
ATOM 2012 O O . ARG A 1 267 ? 21.749 13.802 -28.538 1.00 75.81 267 ARG A O 1
ATOM 2019 N N . ARG A 1 268 ? 21.902 13.949 -26.295 1.00 58.09 268 ARG A N 1
ATOM 2020 C CA . ARG A 1 268 ? 22.108 15.403 -26.290 1.00 58.09 268 ARG A CA 1
ATOM 2021 C C . ARG A 1 268 ? 23.372 15.690 -27.103 1.00 58.09 268 ARG A C 1
ATOM 2023 O O . ARG A 1 268 ? 24.449 15.228 -26.725 1.00 58.09 268 ARG A O 1
ATOM 2030 N N . ALA A 1 269 ? 23.222 16.390 -28.227 1.00 50.09 269 ALA A N 1
ATOM 2031 C CA . ALA A 1 269 ? 24.356 16.969 -28.930 1.00 50.09 269 ALA A CA 1
ATOM 2032 C C . ALA A 1 269 ? 25.046 17.922 -27.944 1.00 50.09 269 ALA A C 1
ATOM 2034 O O . ALA A 1 269 ? 24.373 18.753 -27.329 1.00 50.09 269 ALA A O 1
ATOM 2035 N N . LYS A 1 270 ? 26.337 17.691 -27.703 1.00 40.81 270 LYS A N 1
ATOM 2036 C CA . LYS A 1 270 ? 27.174 18.567 -26.882 1.00 40.81 270 LYS A CA 1
ATOM 2037 C C . LYS A 1 270 ? 27.534 19.819 -27.660 1.00 40.81 270 LYS A C 1
ATOM 2039 O O . LYS A 1 270 ? 27.761 19.677 -28.881 1.00 40.81 270 LYS A O 1
#

Secondary structure (DSSP, 8-state):
----PPPGGGSSS------------------------S---S-TTTHHHHHHHHHHHHHHHHHSPPSS--HHHHHHHHHHHHHHHHHHSTT--TT-HHHHHHTTEEEHHHHHHHH------SHHHHHHHHHHHHSPPPPPS-TT-HHHHHHHHHHHHHHHHH-TTS-HHHHHHHHHHHHHHTTTTEEEHHHHTSTTHHHHHHHHHHHHHHHHHHHHTTPPPPTTS-HHHHTT-HHHHHHHTTSHHHHHHHHHHHHHHHHHHHHTSPP---